Protein AF-A0A923XQB5-F1 (afdb_monomer_lite)

Foldseek 3Di:
DVLVCLLVVLVVVVLVVQCVVCPPPRDPVLLDDPVLCCLQVVVLLVVLVVVDPPVLSVCVVVLLVVLVDDDQDDLLVLLVLLLVLLVQCLVPNLCSLVVCLVVDSDPLLNVLSVCLSVVHDLVVSLVVLVVVLVVLLVVLVVSLVSLVSSLVVNLVSLQVQLVVLVVVLVVCVPDPVVNVVSNSSSVSSNVRSNSCSPSPSVSSSVSSNVVSVVVSLSSVLSSQSSSCSSVSHHSVVNSVVSLVSDDPVVSVVSVCVVPVPPDLACVLVVLLVVADPVLSVLSVVLVVVLVVCLVVLPDALVNNVVSLVVSLVPGPDNPSSVVSSVSNCVHPSSVSRHHDDPPPDPPPPPVVPPVPPPPDDDD

pLDDT: mean 79.48, std 16.11, range [28.61, 96.62]

Structure (mmCIF, N/CA/C/O backbone):
data_AF-A0A923XQB5-F1
#
_entry.id   AF-A0A923XQB5-F1
#
loop_
_atom_site.group_PDB
_atom_site.id
_atom_site.type_symbol
_atom_site.label_atom_id
_atom_site.label_alt_id
_atom_site.label_comp_id
_atom_site.label_asym_id
_atom_site.label_entity_id
_atom_site.label_seq_id
_atom_site.pdbx_PDB_ins_code
_atom_site.Cartn_x
_atom_site.Cartn_y
_atom_site.Cartn_z
_atom_site.occupancy
_atom_site.B_iso_or_equiv
_atom_site.auth_seq_id
_atom_site.auth_comp_id
_atom_site.auth_asym_id
_atom_site.auth_atom_id
_atom_site.pdbx_PDB_model_num
ATOM 1 N N . MET A 1 1 ? 2.074 -12.406 -0.908 1.00 72.94 1 MET A N 1
ATOM 2 C CA . MET A 1 1 ? 2.182 -13.399 -2.007 1.00 72.94 1 MET A CA 1
ATOM 3 C C . MET A 1 1 ? 1.627 -12.920 -3.343 1.00 72.94 1 MET A C 1
ATOM 5 O O . MET A 1 1 ? 2.357 -13.026 -4.313 1.00 72.94 1 MET A O 1
ATOM 9 N N . SER A 1 2 ? 0.405 -12.372 -3.431 1.00 82.94 2 SER A N 1
ATOM 10 C CA . SER A 1 2 ? -0.199 -12.011 -4.733 1.00 82.94 2 SER A CA 1
ATOM 11 C C . SER A 1 2 ? 0.657 -11.076 -5.603 1.00 82.94 2 SER A C 1
ATOM 13 O O . SER A 1 2 ? 0.674 -11.237 -6.813 1.00 82.94 2 SER A O 1
ATOM 15 N N . ILE A 1 3 ? 1.384 -10.128 -4.997 1.00 86.69 3 ILE A N 1
ATOM 16 C CA . ILE A 1 3 ? 2.269 -9.212 -5.732 1.00 86.69 3 ILE A CA 1
ATOM 17 C C . ILE A 1 3 ? 3.455 -9.940 -6.374 1.00 86.69 3 ILE A C 1
ATOM 19 O O . ILE A 1 3 ? 3.743 -9.702 -7.534 1.00 86.69 3 ILE A O 1
ATOM 23 N N . ILE A 1 4 ? 4.086 -10.878 -5.662 1.00 86.31 4 ILE A N 1
ATOM 24 C CA . ILE A 1 4 ? 5.228 -11.648 -6.178 1.00 86.31 4 ILE A CA 1
ATOM 25 C C . ILE A 1 4 ? 4.783 -12.483 -7.379 1.00 86.31 4 ILE A C 1
ATOM 27 O O . ILE A 1 4 ? 5.428 -12.460 -8.417 1.00 86.31 4 ILE A O 1
ATOM 31 N N . ILE A 1 5 ? 3.637 -13.159 -7.258 1.00 89.69 5 ILE A N 1
ATOM 32 C CA . ILE A 1 5 ? 3.056 -13.951 -8.349 1.00 89.69 5 ILE A CA 1
ATOM 33 C C . ILE A 1 5 ? 2.708 -13.052 -9.542 1.00 89.69 5 ILE A C 1
ATOM 35 O O . ILE A 1 5 ? 2.969 -13.431 -10.677 1.00 89.69 5 ILE A O 1
ATOM 39 N N . GLY A 1 6 ? 2.163 -11.856 -9.295 1.00 90.38 6 GLY A N 1
ATOM 40 C CA . GLY A 1 6 ? 1.845 -10.888 -10.346 1.00 90.38 6 GLY A CA 1
ATOM 41 C C . GLY A 1 6 ? 3.081 -10.368 -11.084 1.00 90.38 6 GLY A C 1
ATOM 42 O O . GLY A 1 6 ? 3.097 -10.385 -12.309 1.00 90.38 6 GLY A O 1
ATOM 43 N N . ILE A 1 7 ? 4.130 -9.968 -10.356 1.00 90.12 7 ILE A N 1
ATOM 44 C CA . ILE A 1 7 ? 5.390 -9.475 -10.940 1.00 90.12 7 ILE A CA 1
ATOM 45 C C . ILE A 1 7 ? 6.086 -10.592 -11.729 1.00 90.12 7 ILE A C 1
ATOM 47 O O . ILE A 1 7 ? 6.455 -10.390 -12.884 1.00 90.12 7 ILE A O 1
ATOM 51 N N . ILE A 1 8 ? 6.221 -11.786 -11.139 1.00 90.75 8 ILE A N 1
ATOM 52 C CA . ILE A 1 8 ? 6.847 -12.941 -11.800 1.00 90.75 8 ILE A CA 1
ATOM 53 C C . ILE A 1 8 ? 6.032 -13.370 -13.023 1.00 90.75 8 ILE A C 1
ATOM 55 O O . ILE A 1 8 ? 6.607 -13.618 -14.075 1.00 90.75 8 ILE A O 1
ATOM 59 N N . GLY A 1 9 ? 4.702 -13.427 -12.913 1.00 93.12 9 GLY A N 1
ATOM 60 C CA . GLY A 1 9 ? 3.817 -13.759 -14.030 1.00 93.12 9 GLY A CA 1
ATOM 61 C C . GLY A 1 9 ? 3.899 -12.738 -15.166 1.00 93.12 9 GLY A C 1
ATOM 62 O O . GLY A 1 9 ? 3.963 -13.126 -16.329 1.00 93.12 9 GLY A O 1
ATOM 63 N N . GLY A 1 10 ? 3.976 -11.446 -14.836 1.00 91.06 10 GLY A N 1
ATOM 64 C CA . GLY A 1 10 ? 4.203 -10.380 -15.810 1.00 91.06 10 GLY A CA 1
ATOM 65 C C . GLY A 1 10 ? 5.540 -10.538 -16.535 1.00 91.06 10 GLY A C 1
ATOM 66 O O . GLY A 1 10 ? 5.577 -10.527 -17.763 1.00 91.06 10 GLY A O 1
ATOM 67 N N . PHE A 1 11 ? 6.623 -10.790 -15.798 1.00 89.69 11 PHE A N 1
ATOM 68 C CA . PHE A 1 11 ? 7.942 -11.021 -16.391 1.00 89.69 11 PHE A CA 1
ATOM 69 C C . PHE A 1 11 ? 7.983 -12.290 -17.260 1.00 89.69 11 PHE A C 1
ATOM 71 O O . PHE A 1 11 ? 8.466 -12.255 -18.389 1.00 89.69 11 PHE A O 1
ATOM 78 N N . LEU A 1 12 ? 7.402 -13.396 -16.782 1.00 91.19 12 LEU A N 1
ATOM 79 C CA . LEU A 1 12 ? 7.270 -14.641 -17.545 1.00 91.19 12 LEU A CA 1
ATOM 80 C C . LEU A 1 12 ? 6.444 -14.456 -18.818 1.00 91.19 12 LEU A C 1
ATOM 82 O O . LEU A 1 12 ? 6.745 -15.097 -19.817 1.00 91.19 12 LEU A O 1
ATOM 86 N N . SER A 1 13 ? 5.430 -13.586 -18.812 1.00 91.06 13 SER A N 1
ATOM 87 C CA . SER A 1 13 ? 4.646 -13.300 -20.017 1.00 91.06 13 SER A CA 1
ATOM 88 C C . SER A 1 13 ? 5.469 -12.583 -21.092 1.00 91.06 13 SER A C 1
ATOM 90 O O . SER A 1 13 ? 5.348 -12.925 -22.265 1.00 91.06 13 SER A O 1
ATOM 92 N N . LEU A 1 14 ? 6.364 -11.665 -20.700 1.00 88.44 14 LEU A N 1
ATOM 93 C CA . LEU A 1 14 ? 7.295 -11.017 -21.630 1.00 88.44 14 LEU A CA 1
ATOM 94 C C . LEU A 1 14 ? 8.285 -12.030 -22.209 1.00 88.44 14 LEU A C 1
ATOM 96 O O . LEU A 1 14 ? 8.432 -12.124 -23.424 1.00 88.44 14 LEU A O 1
ATOM 100 N N . VAL A 1 15 ? 8.918 -12.829 -21.344 1.00 87.56 15 VAL A N 1
ATOM 101 C CA . VAL A 1 15 ? 9.871 -13.867 -21.767 1.00 87.56 15 VAL A CA 1
ATOM 102 C C . VAL A 1 15 ? 9.191 -14.921 -22.647 1.00 87.56 15 VAL A C 1
ATOM 104 O O . VAL A 1 15 ? 9.747 -15.332 -23.661 1.00 87.56 15 VAL A O 1
ATOM 107 N N . GLY A 1 16 ? 7.970 -15.328 -22.298 1.00 87.88 16 GLY A N 1
ATOM 108 C CA . GLY A 1 16 ? 7.159 -16.247 -23.092 1.00 87.88 16 GLY A CA 1
ATOM 109 C C . GLY A 1 16 ? 6.787 -15.670 -24.457 1.00 87.88 16 GLY A C 1
ATOM 110 O O . GLY A 1 16 ? 6.841 -16.389 -25.449 1.00 87.88 16 GLY A O 1
ATOM 111 N N . GLY A 1 17 ? 6.477 -14.372 -24.536 1.00 87.38 17 GLY A N 1
ATOM 112 C CA . GLY A 1 17 ? 6.233 -13.683 -25.805 1.00 87.38 17 GLY A CA 1
ATOM 113 C C . GLY A 1 17 ? 7.458 -13.684 -26.723 1.00 87.38 17 GLY A C 1
ATOM 114 O O . GLY A 1 17 ? 7.334 -13.971 -27.915 1.00 87.38 17 GLY A O 1
ATOM 115 N N . ILE A 1 18 ? 8.646 -13.446 -26.158 1.00 86.44 18 ILE A N 1
ATOM 116 C CA . ILE A 1 18 ? 9.921 -13.548 -26.887 1.00 86.44 18 ILE A CA 1
ATOM 117 C C . ILE A 1 18 ? 10.140 -14.985 -27.371 1.00 86.44 18 ILE A C 1
ATOM 119 O O . ILE A 1 18 ? 10.395 -15.203 -28.552 1.00 86.44 18 ILE A O 1
ATOM 123 N N . TYR A 1 19 ? 9.953 -15.974 -26.491 1.00 86.00 19 TYR A N 1
ATOM 124 C CA . TYR A 1 19 ? 10.104 -17.391 -26.829 1.00 86.00 19 TYR A CA 1
ATOM 125 C C . TYR A 1 19 ? 9.185 -17.834 -27.977 1.00 86.00 19 TYR A C 1
ATOM 127 O O . TYR A 1 19 ? 9.621 -18.541 -28.881 1.00 86.00 19 TYR A O 1
ATOM 135 N N . ILE A 1 20 ? 7.926 -17.386 -27.979 1.00 87.25 20 ILE A N 1
ATOM 136 C CA . ILE A 1 20 ? 6.971 -17.699 -29.053 1.00 87.25 20 ILE A CA 1
ATOM 137 C C . ILE A 1 20 ? 7.395 -17.053 -30.380 1.00 87.25 20 ILE A C 1
ATOM 139 O O . ILE A 1 20 ? 7.190 -17.649 -31.435 1.00 87.25 20 ILE A O 1
ATOM 143 N N . THR A 1 21 ? 7.983 -15.856 -30.338 1.00 82.12 21 THR A N 1
ATOM 144 C CA . THR A 1 21 ? 8.368 -15.107 -31.543 1.00 82.12 21 THR A CA 1
ATOM 145 C C . THR A 1 21 ? 9.661 -15.639 -32.168 1.00 82.12 21 THR A C 1
ATOM 147 O O . THR A 1 21 ? 9.739 -15.760 -33.387 1.00 82.12 21 THR A O 1
ATOM 150 N N . GLU A 1 22 ? 10.666 -15.982 -31.356 1.00 78.38 22 GLU A N 1
ATOM 151 C CA . GLU A 1 22 ? 11.972 -16.467 -31.836 1.00 78.38 22 GLU A CA 1
ATOM 152 C C . GLU A 1 22 ? 12.024 -17.988 -32.085 1.00 78.38 22 GLU A C 1
ATOM 154 O O . GLU A 1 22 ? 12.921 -18.479 -32.777 1.00 78.38 22 GLU A O 1
ATOM 159 N N . GLY A 1 23 ? 11.075 -18.760 -31.545 1.00 77.00 23 GLY A N 1
ATOM 160 C CA . GLY A 1 23 ? 10.989 -20.204 -31.766 1.00 77.00 23 GLY A CA 1
ATOM 161 C C . GLY A 1 23 ? 12.239 -20.965 -31.299 1.00 77.00 23 GLY A C 1
ATOM 162 O O . GLY A 1 23 ? 12.591 -20.947 -30.121 1.00 77.00 23 GLY A O 1
ATOM 163 N N . SER A 1 24 ? 12.909 -21.683 -32.210 1.00 63.09 24 SER A N 1
ATOM 164 C CA . SER A 1 24 ? 14.062 -22.553 -31.908 1.00 63.09 24 SER A CA 1
ATOM 165 C C . SER A 1 24 ? 15.391 -21.822 -31.668 1.00 63.09 24 SER A C 1
ATOM 167 O O . SER A 1 24 ? 16.356 -22.464 -31.255 1.00 63.09 24 SER A O 1
ATOM 169 N N . HIS A 1 25 ? 15.463 -20.508 -31.902 1.00 66.12 25 HIS A N 1
ATOM 170 C CA . HIS A 1 25 ? 16.664 -19.688 -31.695 1.00 66.12 25 HIS A CA 1
ATOM 171 C C . HIS A 1 25 ? 16.492 -18.721 -30.520 1.00 66.12 25 HIS A C 1
ATOM 173 O O . HIS A 1 25 ? 16.717 -17.526 -30.660 1.00 66.12 25 HIS A O 1
ATOM 179 N N . PHE A 1 26 ? 16.086 -19.241 -29.360 1.00 68.06 26 PHE A N 1
ATOM 180 C CA . PHE A 1 26 ? 15.879 -18.439 -28.157 1.00 68.06 26 PHE A CA 1
ATOM 181 C C . PHE A 1 26 ? 17.197 -17.850 -27.639 1.00 68.06 26 PHE A C 1
ATOM 183 O O . PHE A 1 26 ? 17.946 -18.512 -26.915 1.00 68.06 26 PHE A O 1
ATOM 190 N N . ASN A 1 27 ? 17.470 -16.594 -27.987 1.00 76.44 27 ASN A N 1
ATOM 191 C CA . ASN A 1 27 ? 18.656 -15.873 -27.541 1.00 76.44 27 ASN A CA 1
ATOM 192 C C . ASN A 1 27 ? 18.242 -14.740 -26.604 1.00 76.44 27 ASN A C 1
ATOM 194 O O . ASN A 1 27 ? 18.268 -13.566 -26.958 1.00 76.44 27 ASN A O 1
ATOM 198 N N . ILE A 1 28 ? 17.939 -15.083 -25.348 1.00 75.88 28 ILE A N 1
ATOM 199 C CA . ILE A 1 28 ? 17.573 -14.093 -24.319 1.00 75.88 28 ILE A CA 1
ATOM 200 C C . ILE A 1 28 ? 18.640 -13.001 -24.141 1.00 75.88 28 ILE A C 1
ATOM 202 O O . ILE A 1 28 ? 18.320 -11.860 -23.811 1.00 75.88 28 ILE A O 1
ATOM 206 N N . PHE A 1 29 ? 19.905 -13.344 -24.397 1.00 79.19 29 PHE A N 1
ATOM 207 C CA . PHE A 1 29 ? 21.032 -12.421 -24.323 1.00 79.19 29 PHE A CA 1
ATOM 208 C C . PHE A 1 29 ? 20.958 -11.290 -25.358 1.00 79.19 29 PHE A C 1
ATOM 210 O O . PHE A 1 29 ? 21.552 -10.246 -25.123 1.00 79.19 29 PHE A O 1
ATOM 217 N N . ALA A 1 30 ? 20.204 -11.446 -26.453 1.00 79.75 30 ALA A N 1
ATOM 218 C CA . ALA A 1 30 ? 20.019 -10.392 -27.453 1.00 79.75 30 ALA A CA 1
ATOM 219 C C . ALA A 1 30 ? 19.200 -9.203 -26.922 1.00 79.75 30 ALA A C 1
ATOM 221 O O . ALA A 1 30 ? 19.377 -8.075 -27.371 1.00 79.75 30 ALA A O 1
ATOM 222 N N . TYR A 1 31 ? 18.330 -9.444 -25.938 1.00 83.00 31 TYR A N 1
ATOM 223 C CA . TYR A 1 31 ? 17.523 -8.407 -25.292 1.00 83.00 31 TYR A CA 1
ATOM 224 C C . TYR A 1 31 ? 18.226 -7.778 -24.089 1.00 83.00 31 TYR A C 1
ATOM 226 O O . TYR A 1 31 ? 17.717 -6.811 -23.524 1.00 83.00 31 TYR A O 1
ATOM 234 N N . TRP A 1 32 ? 19.380 -8.320 -23.687 1.00 86.06 32 TRP A N 1
ATOM 235 C CA . TRP A 1 32 ? 20.158 -7.810 -22.572 1.00 86.06 32 TRP A CA 1
ATOM 236 C C . TRP A 1 32 ? 21.226 -6.833 -23.057 1.00 86.06 32 TRP A C 1
ATOM 238 O O . TRP A 1 32 ? 22.319 -7.236 -23.448 1.00 86.06 32 TRP A O 1
ATOM 248 N N . ASP A 1 33 ? 20.932 -5.538 -22.962 1.00 89.12 33 ASP A N 1
ATOM 249 C CA . ASP A 1 33 ? 21.927 -4.489 -23.180 1.00 89.12 33 ASP A CA 1
ATOM 250 C C . ASP A 1 33 ? 22.257 -3.738 -21.880 1.00 89.12 33 ASP A C 1
ATOM 252 O O . ASP A 1 33 ? 21.374 -3.215 -21.188 1.00 89.12 33 ASP A O 1
ATOM 256 N N . LEU A 1 34 ? 23.551 -3.684 -21.545 1.00 89.62 34 LEU A N 1
ATOM 257 C CA . LEU A 1 34 ? 24.036 -3.026 -20.330 1.00 89.62 34 LEU A CA 1
ATOM 258 C C . LEU A 1 34 ? 23.872 -1.501 -20.400 1.00 89.62 34 LEU A C 1
ATOM 260 O O . LEU A 1 34 ? 23.552 -0.879 -19.389 1.00 89.62 34 LEU A O 1
ATOM 264 N N . SER A 1 35 ? 24.056 -0.898 -21.576 1.00 88.81 35 SER A N 1
ATOM 265 C CA . SER A 1 35 ? 23.955 0.555 -21.755 1.00 88.81 35 SER A CA 1
ATOM 266 C C . SER A 1 35 ? 22.519 1.024 -21.537 1.00 88.81 35 SER A C 1
ATOM 268 O O . SER A 1 35 ? 22.278 1.942 -20.753 1.00 88.81 35 SER A O 1
ATOM 270 N N . ALA A 1 36 ? 21.552 0.341 -22.154 1.00 89.94 36 ALA A N 1
ATOM 271 C CA . ALA A 1 36 ? 20.126 0.583 -21.962 1.00 89.94 36 ALA A CA 1
ATOM 272 C C . ALA A 1 36 ? 19.708 0.414 -20.492 1.00 89.94 36 ALA A C 1
ATOM 274 O O . ALA A 1 36 ? 18.973 1.247 -19.957 1.00 89.94 36 ALA A O 1
ATOM 275 N N . PHE A 1 37 ? 20.201 -0.630 -19.814 1.00 92.06 37 PHE A N 1
ATOM 276 C CA . PHE A 1 37 ? 19.921 -0.855 -18.394 1.00 92.06 37 PHE A CA 1
ATOM 277 C C . PHE A 1 37 ? 20.427 0.296 -17.519 1.00 92.06 37 PHE A C 1
ATOM 279 O O . PHE A 1 37 ? 19.692 0.783 -16.660 1.00 92.06 37 PHE A O 1
ATOM 286 N N . VAL A 1 38 ? 21.661 0.756 -17.747 1.00 93.25 38 VAL A N 1
ATOM 287 C CA . VAL A 1 38 ? 22.245 1.874 -16.996 1.00 93.25 38 VAL A CA 1
ATOM 288 C C . VAL A 1 38 ? 21.442 3.152 -17.230 1.00 93.25 38 VAL A C 1
ATOM 290 O O . VAL A 1 38 ? 21.036 3.790 -16.262 1.00 93.25 38 VAL A O 1
ATOM 293 N N . ILE A 1 39 ? 21.134 3.499 -18.483 1.00 92.31 39 ILE A N 1
ATOM 294 C CA . ILE A 1 39 ? 20.361 4.710 -18.802 1.00 92.31 39 ILE A CA 1
ATOM 295 C C . ILE A 1 39 ? 19.017 4.707 -18.067 1.00 92.31 39 ILE A C 1
ATOM 297 O O . ILE A 1 39 ? 18.658 5.691 -17.424 1.00 92.31 39 ILE A O 1
ATOM 301 N N . VAL A 1 40 ? 18.288 3.591 -18.119 1.00 94.69 40 VAL A N 1
ATOM 302 C CA . VAL A 1 40 ? 16.947 3.517 -17.538 1.00 94.69 40 VAL A CA 1
ATOM 303 C C . VAL A 1 40 ? 17.000 3.390 -16.022 1.00 94.69 40 VAL A C 1
ATOM 305 O O . VAL A 1 40 ? 16.418 4.214 -15.324 1.00 94.69 40 VAL A O 1
ATOM 308 N N . VAL A 1 41 ? 17.667 2.372 -15.479 1.00 92.88 41 VAL A N 1
ATOM 309 C CA . VAL A 1 41 ? 17.583 2.048 -14.047 1.00 92.88 41 VAL A CA 1
ATOM 310 C C . VAL A 1 41 ? 18.387 3.036 -13.214 1.00 92.88 41 VAL A C 1
ATOM 312 O O . VAL A 1 41 ? 17.864 3.585 -12.244 1.00 92.88 41 VAL A O 1
ATOM 315 N N . VAL A 1 42 ? 19.634 3.303 -13.607 1.00 93.38 42 VAL A N 1
ATOM 316 C CA . VAL A 1 42 ? 20.493 4.249 -12.886 1.00 93.38 42 VAL A CA 1
ATOM 317 C C . VAL A 1 42 ? 19.984 5.675 -13.101 1.00 93.38 42 VAL A C 1
ATOM 319 O O . VAL A 1 42 ? 19.862 6.421 -12.131 1.00 93.38 42 VAL A O 1
ATOM 322 N N . GLY A 1 43 ? 19.574 6.030 -14.324 1.00 93.25 43 GLY A N 1
ATOM 323 C CA . GLY A 1 43 ? 18.955 7.330 -14.608 1.00 93.25 43 GLY A CA 1
ATOM 324 C C . GLY A 1 43 ? 17.675 7.576 -13.806 1.00 93.25 43 GLY A C 1
ATOM 325 O O . GLY A 1 43 ? 17.529 8.639 -13.205 1.00 93.25 43 GLY A O 1
ATOM 326 N N . THR A 1 44 ? 16.785 6.581 -13.699 1.00 94.56 44 THR A N 1
ATOM 327 C CA . THR A 1 44 ? 15.566 6.692 -12.874 1.00 94.56 44 THR A CA 1
ATOM 328 C C . THR A 1 44 ? 15.907 6.848 -11.395 1.00 94.56 44 THR A C 1
ATOM 330 O O . THR A 1 44 ? 15.292 7.667 -10.712 1.00 94.56 44 THR A O 1
ATOM 333 N N . LEU A 1 45 ? 16.894 6.101 -10.888 1.00 92.50 45 LEU A N 1
ATOM 334 C CA . LEU A 1 45 ? 17.319 6.192 -9.492 1.00 92.50 45 LEU A CA 1
ATOM 335 C C . LEU A 1 45 ? 17.844 7.597 -9.160 1.00 92.50 45 LEU A C 1
ATOM 337 O O . LEU A 1 45 ? 17.363 8.213 -8.212 1.00 92.50 45 LEU A O 1
ATOM 341 N N . PHE A 1 46 ? 18.761 8.136 -9.970 1.00 92.62 46 PHE A N 1
ATOM 342 C CA . PHE A 1 46 ? 19.320 9.475 -9.749 1.00 92.62 46 PHE A CA 1
ATOM 343 C C . PHE A 1 46 ? 18.305 10.596 -9.973 1.00 92.62 46 PHE A C 1
ATOM 345 O O . PHE A 1 46 ? 18.284 11.557 -9.207 1.00 92.62 46 PHE A O 1
ATOM 352 N N . ALA A 1 47 ? 17.417 10.471 -10.960 1.00 92.44 47 ALA A N 1
ATOM 353 C CA . ALA A 1 47 ? 16.320 11.421 -11.128 1.00 92.44 47 ALA A CA 1
ATOM 354 C C . ALA A 1 47 ? 15.381 11.423 -9.911 1.00 92.44 47 ALA A C 1
ATOM 356 O O . ALA A 1 47 ? 14.951 12.481 -9.461 1.00 92.44 47 ALA A O 1
ATOM 357 N N . SER A 1 48 ? 15.140 10.256 -9.312 1.00 90.62 48 SER A N 1
ATOM 358 C CA . SER A 1 48 ? 14.346 10.148 -8.083 1.00 90.62 48 SER A CA 1
ATOM 359 C C . SER A 1 48 ? 15.070 10.736 -6.869 1.00 90.62 48 SER A C 1
ATOM 361 O O . SER A 1 48 ? 14.431 11.347 -6.018 1.00 90.62 48 SER A O 1
ATOM 363 N N . MET A 1 49 ? 16.401 10.624 -6.804 1.00 90.12 49 MET A N 1
ATOM 364 C CA . MET A 1 49 ? 17.232 11.277 -5.777 1.00 90.12 49 MET A CA 1
ATOM 365 C C . MET A 1 49 ? 17.234 12.807 -5.898 1.00 90.12 49 MET A C 1
ATOM 367 O O . MET A 1 49 ? 17.477 13.492 -4.911 1.00 90.12 49 MET A O 1
ATOM 371 N N . ALA A 1 50 ? 16.958 13.357 -7.084 1.00 91.25 50 ALA A N 1
ATOM 372 C CA . ALA A 1 50 ? 16.771 14.797 -7.253 1.00 91.25 50 ALA A CA 1
ATOM 373 C C . ALA A 1 50 ? 15.406 15.280 -6.722 1.00 91.25 50 ALA A C 1
ATOM 375 O O . ALA A 1 50 ? 15.267 16.445 -6.360 1.00 91.25 50 ALA A O 1
ATOM 376 N N . MET A 1 51 ? 14.405 14.393 -6.668 1.00 89.94 51 MET A N 1
ATOM 377 C CA . MET A 1 51 ? 13.047 14.699 -6.198 1.00 89.94 51 MET A CA 1
ATOM 378 C C . MET A 1 51 ? 12.849 14.412 -4.702 1.00 89.94 51 MET A C 1
ATOM 380 O O . MET A 1 51 ? 12.078 15.104 -4.037 1.00 89.94 51 MET A O 1
ATOM 384 N N . TYR A 1 52 ? 13.531 13.397 -4.166 1.00 89.56 52 TYR A N 1
ATOM 385 C CA . TYR A 1 52 ? 13.358 12.902 -2.798 1.00 89.56 52 TYR A CA 1
ATOM 386 C C . TYR A 1 52 ? 14.673 12.837 -2.026 1.00 89.56 52 TYR A C 1
ATOM 388 O O . TYR A 1 52 ? 15.759 12.802 -2.595 1.00 89.56 52 TYR A O 1
ATOM 396 N N . SER A 1 53 ? 14.574 12.767 -0.696 1.00 88.88 53 SER A N 1
ATOM 397 C CA . SER A 1 53 ? 15.745 12.603 0.163 1.00 88.88 53 SER A CA 1
ATOM 398 C C . SER A 1 53 ? 16.481 11.292 -0.134 1.00 88.88 53 SER A C 1
ATOM 400 O O . SER A 1 53 ? 15.869 10.235 -0.294 1.00 88.88 53 SER A O 1
ATOM 402 N N . MET A 1 54 ? 17.816 11.342 -0.110 1.00 86.38 54 MET A N 1
ATOM 403 C CA . MET A 1 54 ? 18.705 10.186 -0.299 1.00 86.38 54 MET A CA 1
ATOM 404 C C . MET A 1 54 ? 18.354 9.013 0.624 1.00 86.38 54 MET A C 1
ATOM 406 O O . MET A 1 54 ? 18.420 7.853 0.224 1.00 86.38 54 MET A O 1
ATOM 410 N N . ILE A 1 55 ? 17.955 9.320 1.861 1.00 88.56 55 ILE A N 1
ATOM 411 C CA . ILE A 1 55 ? 17.592 8.320 2.871 1.00 88.56 55 ILE A CA 1
ATOM 412 C C . ILE A 1 55 ? 16.372 7.519 2.401 1.00 88.56 55 ILE A C 1
ATOM 414 O O . ILE A 1 55 ? 16.364 6.293 2.503 1.00 88.56 55 ILE A O 1
ATOM 418 N N . ASP A 1 56 ? 15.368 8.190 1.835 1.00 86.50 56 ASP A N 1
ATOM 419 C CA . ASP A 1 56 ? 14.143 7.531 1.391 1.00 86.50 56 ASP A CA 1
ATOM 420 C C . ASP A 1 56 ? 14.395 6.615 0.186 1.00 86.50 56 ASP A C 1
ATOM 422 O O . ASP A 1 56 ? 13.837 5.518 0.119 1.00 86.50 56 ASP A O 1
ATOM 426 N N . ILE A 1 57 ? 15.294 7.019 -0.720 1.00 87.31 57 ILE A N 1
ATOM 427 C CA . ILE A 1 57 ? 15.708 6.208 -1.873 1.00 87.31 57 ILE A CA 1
ATOM 428 C C . ILE A 1 57 ? 16.464 4.950 -1.426 1.00 87.31 57 ILE A C 1
ATOM 430 O O . ILE A 1 57 ? 16.166 3.847 -1.886 1.00 87.31 57 ILE A O 1
ATOM 434 N N . ILE A 1 58 ? 17.397 5.073 -0.477 1.00 88.25 58 ILE A N 1
ATOM 435 C CA . ILE A 1 58 ? 18.130 3.918 0.072 1.00 88.25 58 ILE A CA 1
ATOM 436 C C . ILE A 1 58 ? 17.177 2.948 0.795 1.00 88.25 58 ILE A C 1
ATOM 438 O O . ILE A 1 58 ? 17.423 1.742 0.829 1.00 88.25 58 ILE A O 1
ATOM 442 N N . MET A 1 59 ? 16.057 3.441 1.335 1.00 87.19 59 MET A N 1
ATOM 443 C CA . MET A 1 59 ? 15.047 2.621 2.010 1.00 87.19 59 MET A CA 1
ATOM 444 C C . MET A 1 59 ? 14.034 1.931 1.080 1.00 87.19 59 MET A C 1
ATOM 446 O O . MET A 1 59 ? 13.235 1.124 1.566 1.00 87.19 59 MET A O 1
ATOM 450 N N . ILE A 1 60 ? 14.079 2.152 -0.239 1.00 87.25 60 ILE A N 1
ATOM 451 C CA . ILE A 1 60 ? 13.180 1.501 -1.213 1.00 87.25 60 ILE A CA 1
ATOM 452 C C . ILE A 1 60 ? 13.096 -0.029 -1.034 1.00 87.25 60 ILE A C 1
ATOM 454 O O . ILE A 1 60 ? 11.974 -0.548 -0.999 1.00 87.25 60 ILE A O 1
ATOM 458 N N . PRO A 1 61 ? 14.205 -0.783 -0.854 1.00 85.19 61 PRO A N 1
ATOM 459 C CA . PRO A 1 61 ? 14.136 -2.234 -0.658 1.00 85.19 61 PRO A CA 1
ATOM 460 C C . PRO A 1 61 ? 13.354 -2.632 0.601 1.00 85.19 61 PRO A C 1
ATOM 462 O O . PRO A 1 61 ? 12.620 -3.621 0.604 1.00 85.19 61 PRO A O 1
ATOM 465 N N . ILE A 1 62 ? 13.462 -1.834 1.667 1.00 86.81 62 ILE A N 1
ATOM 466 C CA . ILE A 1 62 ? 12.741 -2.056 2.924 1.00 86.81 62 ILE A CA 1
ATOM 467 C C . ILE A 1 62 ? 11.244 -1.797 2.717 1.00 86.81 62 ILE A C 1
ATOM 469 O O . ILE A 1 62 ? 10.414 -2.588 3.168 1.00 86.81 62 ILE A O 1
ATOM 473 N N . PHE A 1 63 ? 10.880 -0.733 1.996 1.00 84.31 63 PHE A N 1
ATOM 474 C CA . PHE A 1 63 ? 9.480 -0.436 1.668 1.00 84.31 63 PHE A CA 1
ATOM 475 C C . PHE A 1 63 ? 8.866 -1.509 0.760 1.00 84.31 63 PHE A C 1
ATOM 477 O O . PHE A 1 63 ? 7.718 -1.916 0.959 1.00 84.31 63 PHE A O 1
ATOM 484 N N . PHE A 1 64 ? 9.646 -2.049 -0.178 1.00 83.50 64 PHE A N 1
ATOM 485 C CA . PHE A 1 64 ? 9.229 -3.192 -0.983 1.00 83.50 64 PHE A CA 1
ATOM 486 C C . PHE A 1 64 ? 8.985 -4.441 -0.121 1.00 83.50 64 PHE A C 1
ATOM 488 O O . PHE A 1 64 ? 7.965 -5.114 -0.279 1.00 83.50 64 PHE A O 1
ATOM 495 N N . LEU A 1 65 ? 9.846 -4.725 0.860 1.00 83.44 65 LEU A N 1
ATOM 496 C CA . LEU A 1 65 ? 9.622 -5.837 1.788 1.00 83.44 65 LEU A CA 1
ATOM 497 C C . LEU A 1 65 ? 8.350 -5.632 2.630 1.00 83.44 65 LEU A C 1
ATOM 499 O O . LEU A 1 65 ? 7.555 -6.560 2.805 1.00 83.44 65 LEU A O 1
ATOM 503 N N . GLN A 1 66 ? 8.093 -4.401 3.081 1.00 79.88 66 GLN A N 1
ATOM 504 C CA . GLN A 1 66 ? 6.853 -4.041 3.779 1.00 79.88 66 GLN A CA 1
ATOM 505 C C . GLN A 1 66 ? 5.602 -4.245 2.916 1.00 79.88 66 GLN A C 1
ATOM 507 O O . GLN A 1 66 ? 4.538 -4.541 3.460 1.00 79.88 66 GLN A O 1
ATOM 512 N N . CYS A 1 67 ? 5.708 -4.148 1.591 1.00 80.38 67 CYS A N 1
ATOM 513 C CA . CYS A 1 67 ? 4.614 -4.443 0.664 1.00 80.38 67 CYS A CA 1
ATOM 514 C C . CYS A 1 67 ? 4.212 -5.933 0.678 1.00 80.38 67 CYS A C 1
ATOM 516 O O . CYS A 1 67 ? 3.037 -6.284 0.526 1.00 80.38 67 CYS A O 1
ATOM 518 N N . ILE A 1 68 ? 5.183 -6.825 0.893 1.00 77.81 68 ILE A N 1
ATOM 519 C CA . ILE A 1 68 ? 4.976 -8.280 0.897 1.00 77.81 68 ILE A CA 1
ATOM 520 C C . ILE A 1 68 ? 4.448 -8.765 2.250 1.00 77.81 68 ILE A C 1
ATOM 522 O O . ILE A 1 68 ? 3.635 -9.697 2.289 1.00 77.81 68 ILE A O 1
ATOM 526 N N . LEU A 1 69 ? 4.897 -8.140 3.340 1.00 79.81 69 LEU A N 1
ATOM 527 C CA . LEU A 1 69 ? 4.530 -8.526 4.697 1.00 79.81 69 LEU A CA 1
ATOM 528 C C . LEU A 1 69 ? 3.031 -8.296 4.966 1.00 79.81 69 LEU A C 1
ATOM 530 O O . LEU A 1 69 ? 2.492 -7.245 4.598 1.00 79.81 69 LEU A O 1
ATOM 534 N N . PRO A 1 70 ? 2.334 -9.247 5.612 1.00 75.44 70 PRO A N 1
ATOM 535 C CA . PRO A 1 70 ? 0.944 -9.054 6.012 1.00 75.44 70 PRO A CA 1
ATOM 536 C C . PRO A 1 70 ? 0.820 -7.972 7.096 1.00 75.44 70 PRO A C 1
ATOM 538 O O . PRO A 1 70 ? 1.798 -7.608 7.748 1.00 75.44 70 PRO A O 1
ATOM 541 N N . LEU A 1 71 ? -0.393 -7.441 7.274 1.00 75.25 71 LEU A N 1
ATOM 542 C CA . LEU A 1 71 ? -0.712 -6.631 8.451 1.00 75.25 71 LEU A CA 1
ATOM 543 C C . LEU A 1 71 ? -0.740 -7.534 9.703 1.00 75.25 71 LEU A C 1
ATOM 545 O O . LEU A 1 71 ? -1.084 -8.713 9.576 1.00 75.25 71 LEU A O 1
ATOM 549 N N . PRO A 1 72 ? -0.363 -7.011 10.882 1.00 70.38 72 PRO A N 1
ATOM 550 C CA . PRO A 1 72 ? -0.143 -7.821 12.083 1.00 70.38 72 PRO A CA 1
ATOM 551 C C . PRO A 1 72 ? -1.418 -8.436 12.678 1.00 70.38 72 PRO A C 1
ATOM 553 O O . PRO A 1 72 ? -1.337 -9.466 13.340 1.00 70.38 72 PRO A O 1
ATOM 556 N N . TYR A 1 73 ? -2.589 -7.848 12.433 1.00 76.69 73 TYR A N 1
ATOM 557 C CA . TYR A 1 73 ? -3.867 -8.303 12.984 1.00 76.69 73 TYR A CA 1
ATOM 558 C C . TYR A 1 73 ? -4.998 -8.151 11.961 1.00 76.69 73 TYR A C 1
ATOM 560 O O . TYR A 1 73 ? -4.854 -7.454 10.953 1.00 76.69 73 TYR A O 1
ATOM 568 N N . LYS A 1 74 ? -6.115 -8.851 12.193 1.00 82.12 74 LYS A N 1
ATOM 569 C CA . LYS A 1 74 ? -7.308 -8.797 11.336 1.00 82.12 74 LYS A CA 1
ATOM 570 C C . LYS A 1 74 ? -8.397 -7.942 11.970 1.00 82.12 74 LYS A C 1
ATOM 572 O O . LYS A 1 74 ? -8.463 -7.774 13.182 1.00 82.12 74 LYS A O 1
ATOM 577 N N . GLU A 1 75 ? -9.321 -7.477 11.140 1.00 83.62 75 GLU A N 1
ATOM 578 C CA . GLU A 1 75 ? -10.451 -6.635 11.543 1.00 83.62 75 GLU A CA 1
ATOM 579 C C . GLU A 1 75 ? -11.369 -7.348 12.553 1.00 83.62 75 GLU A C 1
ATOM 581 O O . GLU A 1 75 ? -11.888 -6.726 13.475 1.00 83.62 75 GLU A O 1
ATOM 586 N N . GLY A 1 76 ? -11.528 -8.671 12.426 1.00 83.44 76 GLY A N 1
ATOM 587 C CA . GLY A 1 76 ? -12.301 -9.478 13.379 1.00 83.44 76 GLY A CA 1
ATOM 588 C C . GLY A 1 76 ? -11.677 -9.543 14.776 1.00 83.44 76 GLY A C 1
ATOM 589 O O . GLY A 1 76 ? -12.407 -9.539 15.766 1.00 83.44 76 GLY A O 1
ATOM 590 N N . ASP A 1 77 ? -10.345 -9.533 14.865 1.00 86.31 77 ASP A N 1
ATOM 591 C CA . ASP A 1 77 ? -9.635 -9.580 16.147 1.00 86.31 77 ASP A CA 1
ATOM 592 C C . ASP A 1 77 ? -9.843 -8.270 16.927 1.00 86.31 77 ASP A C 1
ATOM 594 O O . ASP A 1 77 ? -9.992 -8.287 18.150 1.00 86.31 77 ASP A O 1
ATOM 598 N N . ILE A 1 78 ? -9.936 -7.140 16.212 1.00 88.25 78 ILE A N 1
ATOM 599 C CA . ILE A 1 78 ? -10.263 -5.821 16.775 1.00 88.25 78 ILE A CA 1
ATOM 600 C C . ILE A 1 78 ? -11.658 -5.851 17.404 1.00 88.25 78 ILE A C 1
ATOM 602 O O . ILE A 1 78 ? -11.807 -5.495 18.572 1.00 88.25 78 ILE A O 1
ATOM 606 N N . VAL A 1 79 ? -12.667 -6.324 16.662 1.00 89.00 79 VAL A N 1
ATOM 607 C CA . VAL A 1 79 ? -14.051 -6.422 17.159 1.00 89.00 79 VAL A CA 1
ATOM 608 C C . VAL A 1 79 ? -14.103 -7.254 18.436 1.00 89.00 79 VAL A C 1
ATOM 610 O O . VAL A 1 79 ? -14.628 -6.795 19.447 1.00 89.00 79 VAL A O 1
ATOM 613 N N . ASP A 1 80 ? -13.503 -8.442 18.416 1.00 87.94 80 ASP A N 1
ATOM 614 C CA . ASP A 1 80 ? -13.487 -9.344 19.564 1.00 87.94 80 ASP A CA 1
ATOM 615 C C . ASP A 1 80 ? -12.802 -8.726 20.792 1.00 87.94 80 ASP A C 1
ATOM 617 O O . ASP A 1 80 ? -13.276 -8.894 21.918 1.00 87.94 80 ASP A O 1
ATOM 621 N N . SER A 1 81 ? -11.700 -7.998 20.596 1.00 89.06 81 SER A N 1
ATOM 622 C CA . SER A 1 81 ? -11.011 -7.295 21.680 1.00 89.06 81 SER A CA 1
ATOM 623 C C . SER A 1 81 ? -11.861 -6.177 22.281 1.00 89.06 81 SER A C 1
ATOM 625 O O . SER A 1 81 ? -11.961 -6.091 23.504 1.00 89.06 81 SER A O 1
ATOM 627 N N . PHE A 1 82 ? -12.520 -5.354 21.461 1.00 90.56 82 PHE A N 1
ATOM 628 C CA . PHE A 1 82 ? -13.390 -4.273 21.948 1.00 90.56 82 PHE A CA 1
ATOM 629 C C . PHE A 1 82 ? -14.669 -4.771 22.612 1.00 90.56 82 PHE A C 1
ATOM 631 O O . PHE A 1 82 ? -15.106 -4.179 23.595 1.00 90.56 82 PHE A O 1
ATOM 638 N N . GLN A 1 83 ? -15.214 -5.901 22.166 1.00 90.75 83 GLN A N 1
ATOM 639 C CA . GLN A 1 83 ? -16.307 -6.576 22.865 1.00 90.75 83 GLN A CA 1
ATOM 640 C C . GLN A 1 83 ? -15.890 -7.031 24.269 1.00 90.75 83 GLN A C 1
ATOM 642 O O . GLN A 1 83 ? -16.561 -6.701 25.246 1.00 90.75 83 GLN A O 1
ATOM 647 N N . ARG A 1 84 ? -14.729 -7.694 24.396 1.00 89.69 84 ARG A N 1
ATOM 648 C CA . ARG A 1 84 ? -14.180 -8.093 25.706 1.00 89.69 84 ARG A CA 1
ATOM 649 C C . ARG A 1 84 ? -13.920 -6.896 26.622 1.00 89.69 84 ARG A C 1
ATOM 651 O O . ARG A 1 84 ? -14.237 -6.955 27.808 1.00 89.69 84 ARG A O 1
ATOM 658 N N . MET A 1 85 ? -13.361 -5.813 26.080 1.00 89.50 85 MET A N 1
ATOM 659 C CA . MET A 1 85 ? -13.133 -4.577 26.832 1.00 89.50 85 MET A CA 1
ATOM 660 C C . MET A 1 85 ? -14.447 -3.953 27.316 1.00 89.50 85 MET A C 1
ATOM 662 O O . MET A 1 85 ? -14.535 -3.572 28.480 1.00 89.50 85 MET A O 1
ATOM 666 N N . ALA A 1 86 ? -15.483 -3.905 26.474 1.00 90.56 86 ALA A N 1
ATOM 667 C CA . ALA A 1 86 ? -16.797 -3.388 26.854 1.00 90.56 86 ALA A CA 1
ATOM 668 C C . ALA A 1 86 ? -17.442 -4.201 27.992 1.00 90.56 86 ALA A C 1
ATOM 670 O O . ALA A 1 86 ? -17.970 -3.622 28.942 1.00 90.56 86 ALA A O 1
ATOM 671 N N . ASP A 1 87 ? -17.357 -5.535 27.939 1.00 90.25 87 ASP A N 1
ATOM 672 C CA . ASP A 1 87 ? -17.886 -6.410 28.996 1.00 90.25 87 ASP A CA 1
ATOM 673 C C . ASP A 1 87 ? -17.159 -6.194 30.334 1.00 90.25 87 ASP A C 1
ATOM 675 O O . ASP A 1 87 ? -17.796 -6.086 31.385 1.00 90.25 87 ASP A O 1
ATOM 679 N N . LYS A 1 88 ? -15.828 -6.043 30.299 1.00 88.44 88 LYS A N 1
ATOM 680 C CA . LYS A 1 88 ? -15.022 -5.723 31.489 1.00 88.44 88 LYS A CA 1
ATOM 681 C C . LYS A 1 88 ? -15.373 -4.365 32.088 1.00 88.44 88 LYS A C 1
ATOM 683 O O . LYS A 1 88 ? -15.563 -4.268 33.298 1.00 88.44 88 LYS A O 1
ATOM 688 N N . VAL A 1 89 ? -15.502 -3.332 31.256 1.00 90.19 89 VAL A N 1
ATOM 689 C CA . VAL A 1 89 ? -15.851 -1.981 31.720 1.00 90.19 89 VAL A CA 1
ATOM 690 C C . VAL A 1 89 ? -17.238 -1.955 32.354 1.00 90.19 89 VAL A C 1
ATOM 692 O O . VAL A 1 89 ? -17.420 -1.302 33.377 1.00 90.19 89 VAL A O 1
ATOM 695 N N . LYS A 1 90 ? -18.201 -2.715 31.822 1.00 86.25 90 LYS A N 1
ATOM 696 C CA . LYS A 1 90 ? -19.528 -2.836 32.441 1.00 86.25 90 LYS A CA 1
ATOM 697 C C . LYS A 1 90 ? -19.516 -3.549 33.789 1.00 86.25 90 LYS A C 1
ATOM 699 O O . LYS A 1 90 ? -20.266 -3.154 34.675 1.00 86.25 90 LYS A O 1
ATOM 704 N N . GLY A 1 91 ? -18.706 -4.595 33.941 1.00 84.81 91 GLY A N 1
ATOM 705 C CA . GLY A 1 91 ? -18.643 -5.364 35.185 1.00 84.81 91 GLY A CA 1
ATOM 706 C C . GLY A 1 91 ? -17.801 -4.707 36.281 1.00 84.81 91 GLY A C 1
ATOM 707 O O . GLY A 1 91 ? -18.158 -4.765 37.453 1.00 84.81 91 GLY A O 1
ATOM 708 N N . SER A 1 92 ? -16.670 -4.101 35.916 1.00 83.88 92 SER A N 1
ATOM 709 C CA . SER A 1 92 ? -15.626 -3.667 36.860 1.00 83.88 92 SER A CA 1
ATOM 710 C C . SER A 1 92 ? -15.184 -2.209 36.675 1.00 83.88 92 SER A C 1
ATOM 712 O O . SER A 1 92 ? -14.246 -1.764 37.336 1.00 83.88 92 SER A O 1
ATOM 714 N N . GLY A 1 93 ? -15.841 -1.454 35.791 1.00 85.88 93 GLY A N 1
ATOM 715 C CA . GLY A 1 93 ? -15.525 -0.054 35.507 1.00 85.88 93 GLY A CA 1
ATOM 716 C C . GLY A 1 93 ? -14.286 0.141 34.628 1.00 85.88 93 GLY A C 1
ATOM 717 O O . GLY A 1 93 ? -13.555 -0.798 34.308 1.00 85.88 93 GLY A O 1
ATOM 718 N N . ILE A 1 94 ? -14.023 1.393 34.248 1.00 85.19 94 ILE A N 1
ATOM 719 C CA . ILE A 1 94 ? -12.895 1.793 33.385 1.00 85.19 94 ILE A CA 1
ATOM 720 C C . ILE A 1 94 ? -11.516 1.328 33.904 1.00 85.19 94 ILE A C 1
ATOM 722 O O . ILE A 1 94 ? -10.727 0.853 33.089 1.00 85.19 94 ILE A O 1
ATOM 726 N N . PRO A 1 95 ? -11.195 1.361 35.216 1.00 85.12 95 PRO A N 1
ATOM 727 C CA . PRO A 1 95 ? -9.873 0.942 35.701 1.00 85.12 95 PRO A CA 1
ATOM 728 C C . PRO A 1 95 ? -9.495 -0.506 35.344 1.00 85.12 95 PRO A C 1
ATOM 730 O O . PRO A 1 95 ? -8.309 -0.831 35.229 1.00 85.12 95 PRO A O 1
ATOM 733 N N . SER A 1 96 ? -10.492 -1.366 35.102 1.00 84.81 96 SER A N 1
ATOM 734 C CA . SER A 1 96 ? -10.294 -2.761 34.686 1.00 84.81 96 SER A CA 1
ATOM 735 C C . SER A 1 96 ? -9.590 -2.909 33.326 1.00 84.81 96 SER A C 1
ATOM 737 O O . SER A 1 96 ? -8.924 -3.924 33.085 1.00 84.81 96 SER A O 1
ATOM 739 N N . LEU A 1 97 ? -9.648 -1.877 32.472 1.00 83.56 97 LEU A N 1
ATOM 740 C CA . LEU A 1 97 ? -8.958 -1.814 31.176 1.00 83.56 97 LEU A CA 1
ATOM 741 C C . LEU A 1 97 ? -7.433 -1.893 31.305 1.00 83.56 97 LEU A C 1
ATOM 743 O O . LEU A 1 97 ? -6.764 -2.279 30.351 1.00 83.56 97 LEU A O 1
ATOM 747 N N . THR A 1 98 ? -6.868 -1.599 32.479 1.00 79.81 98 THR A N 1
ATOM 748 C CA . THR A 1 98 ? -5.421 -1.724 32.730 1.00 79.81 98 THR A CA 1
ATOM 749 C C . THR A 1 98 ? -4.917 -3.142 32.436 1.00 79.81 98 THR A C 1
ATOM 751 O O . THR A 1 98 ? -3.812 -3.318 31.922 1.00 79.81 98 THR A O 1
ATOM 754 N N . SER A 1 99 ? -5.760 -4.154 32.680 1.00 82.62 99 SER A N 1
ATOM 755 C CA . SER A 1 99 ? -5.460 -5.561 32.381 1.00 82.62 99 SER A CA 1
ATOM 756 C C . SER A 1 99 ? -5.375 -5.884 30.881 1.00 82.62 99 SER A C 1
ATOM 758 O O . SER A 1 99 ? -4.816 -6.916 30.522 1.00 82.62 99 SER A O 1
ATOM 760 N N . GLU A 1 100 ? -5.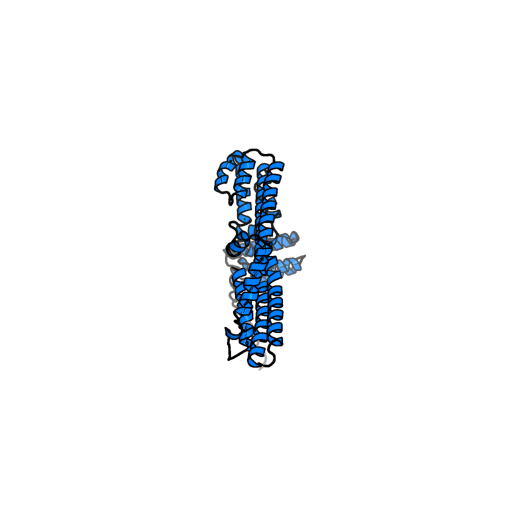896 -5.014 30.008 1.00 80.62 100 GLU A N 1
ATOM 761 C CA . GLU A 1 100 ? -5.924 -5.180 28.544 1.00 80.62 100 GLU A CA 1
ATOM 762 C C . GLU A 1 100 ? -4.813 -4.383 27.826 1.00 80.62 100 GLU A C 1
ATOM 764 O O . GLU A 1 100 ? -4.634 -4.478 26.615 1.00 80.62 100 GLU A O 1
ATOM 769 N N . ILE A 1 101 ? -4.003 -3.604 28.552 1.00 79.81 101 ILE A N 1
ATOM 770 C CA . ILE A 1 101 ? -2.838 -2.907 27.974 1.00 79.81 101 ILE A CA 1
ATOM 771 C C . ILE A 1 101 ? -1.816 -3.894 27.363 1.00 79.81 101 ILE A C 1
ATOM 773 O O . ILE A 1 101 ? -1.293 -3.602 26.279 1.00 79.81 101 ILE A O 1
ATOM 777 N N . PRO A 1 102 ? -1.502 -5.048 27.996 1.00 76.69 102 PRO A N 1
ATOM 778 C CA . PRO A 1 102 ? -0.567 -6.020 27.428 1.00 76.69 102 PRO A CA 1
ATOM 779 C C . PRO A 1 102 ? -1.119 -6.769 26.208 1.00 76.69 102 PRO A C 1
ATOM 781 O O . PRO A 1 102 ? -0.335 -7.201 25.369 1.00 76.69 102 PRO A O 1
ATOM 784 N N . SER A 1 103 ? -2.444 -6.917 26.102 1.00 79.00 103 SER A N 1
ATOM 785 C CA . SER A 1 103 ? -3.132 -7.601 24.995 1.00 79.00 103 SER A CA 1
ATOM 786 C C . SER A 1 103 ? -3.404 -6.688 23.791 1.00 79.00 103 SER A C 1
ATOM 788 O O . SER A 1 103 ? -3.917 -7.158 22.775 1.00 79.00 103 SER A O 1
ATOM 790 N N . ALA A 1 104 ? -3.055 -5.399 23.877 1.00 80.38 104 ALA A N 1
ATOM 791 C CA . ALA A 1 104 ? -3.183 -4.456 22.773 1.00 80.38 104 ALA A CA 1
ATOM 792 C C . ALA A 1 104 ? -2.322 -4.878 21.569 1.00 80.38 104 ALA A C 1
ATOM 794 O O . ALA A 1 104 ? -1.133 -5.169 21.712 1.00 80.38 104 ALA A O 1
ATOM 795 N N . PHE A 1 105 ? -2.927 -4.869 20.378 1.00 78.88 105 PHE A N 1
ATOM 796 C CA . PHE A 1 105 ? -2.292 -5.350 19.147 1.00 78.88 105 PHE A CA 1
ATOM 797 C C . PHE A 1 105 ? -1.123 -4.482 18.673 1.00 78.88 105 PHE A C 1
ATOM 799 O O . PHE A 1 105 ? -0.184 -4.988 18.060 1.00 78.88 105 PHE A O 1
ATOM 806 N N . ASP A 1 106 ? -1.189 -3.177 18.928 1.00 85.38 106 ASP A N 1
ATOM 807 C CA . ASP A 1 106 ? -0.158 -2.217 18.560 1.00 85.38 106 ASP A CA 1
ATOM 808 C C . ASP A 1 106 ? -0.058 -1.064 19.571 1.00 85.38 106 ASP A C 1
ATOM 810 O O . ASP A 1 106 ? -0.874 -0.900 20.487 1.00 85.38 106 ASP A O 1
ATOM 814 N N . ASP A 1 107 ? 0.973 -0.237 19.400 1.00 89.00 107 ASP A N 1
ATOM 815 C CA . ASP A 1 107 ? 1.204 0.926 20.257 1.00 89.00 107 ASP A CA 1
ATOM 816 C C . ASP A 1 107 ? 0.129 2.009 20.105 1.00 89.00 107 ASP A C 1
ATOM 818 O O . ASP A 1 107 ? -0.004 2.863 20.982 1.00 89.00 107 ASP A O 1
ATOM 822 N N . TYR A 1 108 ? -0.629 2.004 19.005 1.00 92.31 108 TYR A N 1
ATOM 823 C CA . TYR A 1 108 ? -1.738 2.931 18.787 1.00 92.31 108 TYR A CA 1
ATOM 824 C C . TYR A 1 108 ? -2.916 2.587 19.706 1.00 92.31 108 TYR A C 1
ATOM 826 O O . TYR A 1 108 ? -3.333 3.413 20.517 1.00 92.31 108 TYR A O 1
ATOM 834 N N . MET A 1 109 ? -3.366 1.331 19.687 1.00 91.44 109 MET A N 1
ATOM 835 C CA . MET A 1 109 ? -4.386 0.811 20.595 1.00 91.44 109 MET A CA 1
ATOM 836 C C . MET A 1 109 ? -3.957 0.954 22.057 1.00 91.44 109 MET A C 1
ATOM 838 O O . MET A 1 109 ? -4.733 1.417 22.892 1.00 91.44 109 MET A O 1
ATOM 842 N N . ARG A 1 110 ? -2.699 0.621 22.369 1.00 91.75 110 ARG A N 1
ATOM 843 C CA . ARG A 1 110 ? -2.150 0.739 23.726 1.00 91.75 110 ARG A CA 1
ATOM 844 C C . ARG A 1 110 ? -2.217 2.170 24.259 1.00 91.75 110 ARG A C 1
ATOM 846 O O . ARG A 1 110 ? -2.536 2.372 25.429 1.00 91.75 110 ARG A O 1
ATOM 853 N N . ARG A 1 111 ? -1.896 3.164 23.425 1.00 92.44 111 ARG A N 1
ATOM 854 C CA . ARG A 1 111 ? -1.999 4.583 23.794 1.00 92.44 111 ARG A CA 1
ATOM 855 C C . ARG A 1 111 ? -3.448 5.014 23.968 1.00 92.44 111 ARG A C 1
ATOM 857 O O . ARG A 1 111 ? -3.747 5.640 24.978 1.00 92.44 111 ARG A O 1
ATOM 864 N N . GLY A 1 112 ? -4.340 4.600 23.072 1.00 93.00 112 GLY A N 1
ATOM 865 C CA . GLY A 1 112 ? -5.773 4.859 23.200 1.00 93.00 112 GLY A CA 1
ATOM 866 C C . GLY A 1 112 ? -6.350 4.361 24.529 1.00 93.00 112 GLY A C 1
ATOM 867 O O . GLY A 1 112 ? -6.955 5.130 25.273 1.00 93.00 112 GLY A O 1
ATOM 868 N N . VAL A 1 113 ? -6.085 3.099 24.885 1.00 91.88 113 VAL A N 1
ATOM 869 C CA . VAL A 1 113 ? -6.541 2.511 26.159 1.00 91.88 113 VAL A CA 1
ATOM 870 C C . VAL A 1 113 ? -6.006 3.295 27.362 1.00 91.88 113 VAL A C 1
ATOM 872 O O . VAL A 1 113 ? -6.755 3.565 28.299 1.00 91.88 113 VAL A O 1
ATOM 875 N N . LYS A 1 114 ? -4.737 3.726 27.330 1.00 91.38 114 LYS A N 1
ATOM 876 C CA . LYS A 1 114 ? -4.158 4.567 28.391 1.00 91.38 114 LYS A CA 1
ATOM 877 C C . LYS A 1 114 ? -4.877 5.911 28.527 1.00 91.38 114 LYS A C 1
ATOM 879 O O . LYS A 1 114 ? -5.168 6.298 29.651 1.00 91.38 114 LYS A O 1
ATOM 884 N N . LEU A 1 115 ? -5.203 6.585 27.421 1.00 92.31 115 LEU A N 1
ATOM 885 C CA . LEU A 1 115 ? -5.923 7.866 27.454 1.00 92.31 115 LEU A CA 1
ATOM 886 C C . LEU A 1 115 ? -7.319 7.733 28.084 1.00 92.31 115 LEU A C 1
ATOM 888 O O . LEU A 1 115 ? -7.721 8.589 28.872 1.00 92.31 115 LEU A O 1
ATOM 892 N N . VAL A 1 116 ? -8.025 6.632 27.798 1.00 91.69 116 VAL A N 1
ATOM 893 C CA . VAL A 1 116 ? -9.324 6.333 28.426 1.00 91.69 116 VAL A CA 1
ATOM 894 C C . VAL A 1 116 ? -9.175 6.088 29.927 1.00 91.69 116 VAL A C 1
ATOM 896 O O . VAL A 1 116 ? -9.944 6.640 30.710 1.00 91.69 116 VAL A O 1
ATOM 899 N N . ILE A 1 117 ? -8.173 5.309 30.350 1.00 90.50 117 ILE A N 1
ATOM 900 C CA . ILE A 1 117 ? -7.909 5.051 31.778 1.00 90.50 117 ILE A CA 1
ATOM 901 C C . ILE A 1 117 ? -7.553 6.345 32.518 1.00 90.50 117 ILE A C 1
ATOM 903 O O . ILE A 1 117 ? -7.975 6.538 33.655 1.00 90.50 117 ILE A O 1
ATOM 907 N N . SER A 1 118 ? -6.813 7.247 31.870 1.00 89.00 118 SER A N 1
ATOM 908 C CA . SER A 1 118 ? -6.468 8.564 32.412 1.00 89.00 118 SER A CA 1
ATOM 909 C C . SER A 1 118 ? -7.657 9.527 32.516 1.00 89.00 118 SER A C 1
ATOM 911 O O . SER A 1 118 ? -7.471 10.643 32.989 1.00 89.00 118 SER A O 1
ATOM 913 N N . GLY A 1 119 ? -8.861 9.133 32.081 1.00 87.12 119 GLY A N 1
ATOM 914 C CA . GLY A 1 119 ? -10.057 9.973 32.160 1.00 87.12 119 GLY A CA 1
ATOM 915 C C . GLY A 1 119 ? -10.018 11.179 31.220 1.00 87.12 119 GLY A C 1
ATOM 916 O O . GLY A 1 119 ? -10.631 12.201 31.513 1.00 87.12 119 GLY A O 1
ATOM 917 N N . THR A 1 120 ? -9.278 11.084 30.110 1.00 91.06 120 THR A N 1
ATOM 918 C CA . THR A 1 120 ? -9.237 12.152 29.100 1.00 91.06 120 THR A CA 1
ATOM 919 C C . THR A 1 120 ? -10.602 12.289 28.426 1.00 91.06 120 THR A C 1
ATOM 921 O O . THR A 1 120 ? -11.276 11.288 28.180 1.00 91.06 120 THR A O 1
ATOM 924 N N . ASP A 1 121 ? -11.013 13.518 28.113 1.00 93.75 121 ASP A N 1
ATOM 925 C CA . ASP A 1 121 ? -12.284 13.771 27.435 1.00 93.75 121 ASP A CA 1
ATOM 926 C C . ASP A 1 121 ? -12.369 13.072 26.063 1.00 93.75 121 ASP A C 1
ATOM 928 O O . ASP A 1 121 ? -11.374 12.923 25.348 1.00 93.75 121 ASP A O 1
ATOM 932 N N . SER A 1 122 ? -13.580 12.657 25.690 1.00 92.69 122 SER A N 1
ATOM 933 C CA . SER A 1 122 ? -13.855 11.923 24.452 1.00 92.69 122 SER A CA 1
ATOM 934 C C . SER A 1 122 ? -13.454 12.713 23.198 1.00 92.69 122 SER A C 1
ATOM 936 O O . SER A 1 122 ? -12.899 12.139 22.256 1.00 92.69 122 SER A O 1
ATOM 938 N N . HIS A 1 123 ? -13.653 14.038 23.194 1.00 94.44 123 HIS A N 1
ATOM 939 C CA . HIS A 1 123 ? -13.244 14.902 22.087 1.00 94.44 123 HIS A CA 1
ATOM 940 C C . HIS A 1 123 ? -11.721 14.956 21.961 1.00 94.44 123 HIS A C 1
ATOM 942 O O . HIS A 1 123 ? -11.186 14.770 20.870 1.00 94.44 123 HIS A O 1
ATOM 948 N N . ALA A 1 124 ? -11.018 15.144 23.080 1.00 94.12 124 ALA A N 1
ATOM 949 C CA . ALA A 1 124 ? -9.559 15.197 23.096 1.00 94.12 124 ALA A CA 1
ATOM 950 C C . ALA A 1 124 ? -8.930 13.863 22.658 1.00 94.12 124 ALA A C 1
ATOM 952 O O . ALA A 1 124 ? -7.976 13.853 21.881 1.00 94.12 124 ALA A O 1
ATOM 953 N N . ILE A 1 125 ? -9.490 12.725 23.090 1.00 94.12 125 ILE A N 1
ATOM 954 C CA . ILE A 1 125 ? -9.061 11.400 22.614 1.00 94.12 125 ILE A CA 1
ATOM 955 C C . ILE A 1 125 ? -9.239 11.301 21.103 1.00 94.12 125 ILE A C 1
ATOM 957 O O . ILE A 1 125 ? -8.313 10.881 20.407 1.00 94.12 125 ILE A O 1
ATOM 961 N N . LYS A 1 126 ? -10.413 11.695 20.595 1.00 95.19 126 LYS A N 1
ATOM 962 C CA . LYS A 1 126 ? -10.714 11.663 19.165 1.00 95.19 126 LYS A CA 1
ATOM 963 C C . LYS A 1 126 ? -9.721 12.487 18.361 1.00 95.19 126 LYS A C 1
ATOM 965 O O . LYS A 1 126 ? -9.189 11.972 17.386 1.00 95.19 126 LYS A O 1
ATOM 970 N N . GLU A 1 127 ? -9.454 13.715 18.783 1.00 96.31 127 GLU A N 1
ATOM 971 C CA . GLU A 1 127 ? -8.530 14.631 18.116 1.00 96.31 127 GLU A CA 1
ATOM 972 C C . GLU A 1 127 ? -7.103 14.066 18.081 1.00 96.31 127 GLU A C 1
ATOM 974 O O . GLU A 1 127 ? -6.559 13.839 17.003 1.00 96.31 127 GLU A O 1
ATOM 979 N N . ILE A 1 128 ? -6.539 13.696 19.237 1.00 94.88 128 ILE A N 1
ATOM 980 C CA . ILE A 1 128 ? -5.169 13.162 19.340 1.00 94.88 128 ILE A CA 1
ATOM 981 C C . ILE A 1 128 ? -4.997 11.898 18.486 1.00 94.88 128 ILE A C 1
ATOM 983 O O . ILE A 1 128 ? -4.013 11.740 17.756 1.00 94.88 128 ILE A O 1
ATOM 987 N N . MET A 1 129 ? -5.951 10.974 18.592 1.00 95.38 129 MET A N 1
ATOM 988 C CA . MET A 1 129 ? -5.893 9.685 17.912 1.00 95.38 129 MET A CA 1
ATOM 989 C C . MET A 1 129 ? -6.143 9.820 16.405 1.00 95.38 129 MET A C 1
ATOM 991 O O . MET A 1 129 ? -5.522 9.092 15.625 1.00 95.38 129 MET A O 1
ATOM 995 N N . HIS A 1 130 ? -7.025 10.728 15.980 1.00 95.94 130 HIS A N 1
ATOM 996 C CA . HIS A 1 130 ? -7.289 11.009 14.569 1.00 95.94 130 HIS A CA 1
ATOM 997 C C . HIS A 1 130 ? -6.101 11.715 13.903 1.00 95.94 130 HIS A C 1
ATOM 999 O O . HIS A 1 130 ? -5.666 11.293 12.831 1.00 95.94 130 HIS A O 1
ATOM 1005 N N . ASP A 1 131 ? -5.511 12.710 14.565 1.00 96.25 131 ASP A N 1
ATOM 1006 C CA . ASP A 1 131 ? -4.306 13.404 14.100 1.00 96.25 131 ASP A CA 1
ATOM 1007 C C . ASP A 1 131 ? -3.151 12.438 13.841 1.00 96.25 131 ASP A C 1
ATOM 1009 O O . ASP A 1 131 ? -2.381 12.585 12.888 1.00 96.25 131 ASP A O 1
ATOM 1013 N N . GLU A 1 132 ? -3.007 11.422 14.690 1.00 95.12 132 GLU A N 1
ATOM 1014 C CA . GLU A 1 132 ? -1.997 10.397 14.485 1.00 95.12 132 GLU A CA 1
ATOM 1015 C C . GLU A 1 132 ? -2.278 9.540 13.239 1.00 95.12 132 GLU A C 1
ATOM 1017 O O . GLU A 1 132 ? -1.339 9.232 12.494 1.00 95.12 132 GLU A O 1
ATOM 1022 N N . ILE A 1 133 ? -3.544 9.188 12.974 1.00 95.62 133 ILE A N 1
ATOM 1023 C CA . ILE A 1 133 ? -3.937 8.503 11.732 1.00 95.62 133 ILE A CA 1
ATOM 1024 C C . ILE A 1 133 ? -3.578 9.374 10.527 1.00 95.62 133 ILE A C 1
ATOM 1026 O O . ILE A 1 133 ? -2.978 8.876 9.572 1.00 95.62 133 ILE A O 1
ATOM 1030 N N . GLU A 1 134 ? -3.887 10.669 10.571 1.00 96.62 134 GLU A N 1
ATOM 1031 C CA . GLU A 1 134 ? -3.610 11.591 9.471 1.00 96.62 134 GLU A CA 1
ATOM 1032 C C . GLU A 1 134 ? -2.104 11.744 9.215 1.00 96.62 134 GLU A C 1
ATOM 1034 O O . GLU A 1 134 ? -1.641 11.603 8.078 1.00 96.62 134 GLU A O 1
ATOM 1039 N N . LYS A 1 135 ? -1.306 11.946 10.270 1.00 95.88 135 LYS A N 1
ATOM 1040 C CA . LYS A 1 135 ? 0.162 12.033 10.172 1.00 95.88 135 LYS A CA 1
ATOM 1041 C C . LYS A 1 135 ? 0.770 10.741 9.631 1.00 95.88 135 LYS A C 1
ATOM 1043 O O . LYS A 1 135 ? 1.696 10.783 8.816 1.00 95.88 135 LYS A O 1
ATOM 1048 N N . MET A 1 136 ? 0.254 9.590 10.057 1.00 94.62 136 MET A N 1
ATOM 1049 C CA . MET A 1 136 ? 0.677 8.282 9.560 1.00 94.62 136 MET A CA 1
ATOM 1050 C C . MET A 1 136 ? 0.337 8.105 8.075 1.00 94.62 136 MET A C 1
ATOM 1052 O O . MET A 1 136 ? 1.231 7.767 7.297 1.00 94.62 136 MET A O 1
ATOM 1056 N N . ASN A 1 137 ? -0.888 8.443 7.664 1.00 95.44 137 ASN A N 1
ATOM 1057 C CA . ASN A 1 137 ? -1.311 8.429 6.265 1.00 95.44 137 ASN A CA 1
ATOM 1058 C C . ASN A 1 137 ? -0.429 9.343 5.402 1.00 95.44 137 ASN A C 1
ATOM 1060 O O . ASN A 1 137 ? 0.075 8.920 4.366 1.00 95.44 137 ASN A O 1
ATOM 1064 N N . LYS A 1 138 ? -0.163 10.577 5.851 1.00 94.94 138 LYS A N 1
ATOM 1065 C CA . LYS A 1 138 ? 0.705 11.525 5.138 1.00 94.94 138 LYS A CA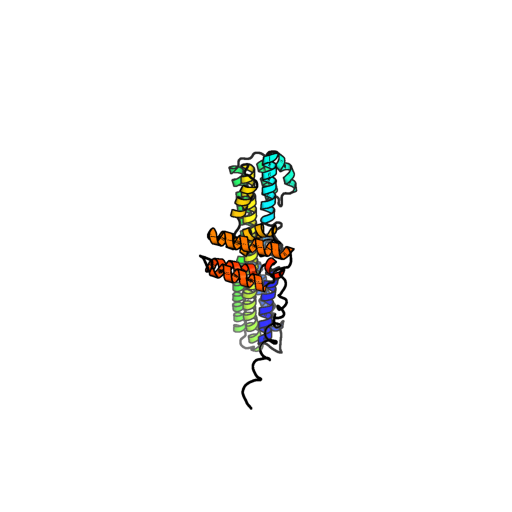 1
ATOM 1066 C C . LYS A 1 138 ? 2.117 10.966 4.944 1.00 94.94 138 LYS A C 1
ATOM 1068 O O . LYS A 1 138 ? 2.640 11.008 3.832 1.00 94.94 138 LYS A O 1
ATOM 1073 N N . ARG A 1 139 ? 2.705 10.373 5.989 1.00 91.06 139 ARG A N 1
ATOM 1074 C CA . ARG A 1 139 ? 4.021 9.717 5.919 1.00 91.06 139 ARG A CA 1
ATOM 1075 C C . ARG A 1 139 ? 4.026 8.528 4.954 1.00 91.06 139 ARG A C 1
ATOM 1077 O O . ARG A 1 139 ? 4.990 8.351 4.215 1.00 91.06 139 ARG A O 1
ATOM 1084 N N . HIS A 1 140 ? 2.978 7.705 4.947 1.00 91.38 140 HIS A N 1
ATOM 1085 C CA . HIS A 1 140 ? 2.864 6.590 4.003 1.00 91.38 140 HIS A CA 1
ATOM 1086 C C . HIS A 1 140 ? 2.681 7.081 2.564 1.00 91.38 140 HIS A C 1
ATOM 1088 O O . HIS A 1 140 ? 3.368 6.589 1.674 1.00 91.38 140 HIS A O 1
ATOM 1094 N N . LYS A 1 141 ? 1.847 8.104 2.339 1.00 92.19 141 LYS A N 1
ATOM 1095 C CA . LYS A 1 141 ? 1.651 8.734 1.025 1.00 92.19 141 LYS A CA 1
ATOM 1096 C C . LYS A 1 141 ? 2.924 9.355 0.459 1.00 92.19 141 LYS A C 1
ATOM 1098 O O . LYS A 1 141 ? 3.157 9.243 -0.737 1.00 92.19 141 LYS A O 1
ATOM 1103 N N . GLN A 1 142 ? 3.775 9.949 1.295 1.00 90.06 142 GLN A N 1
ATOM 1104 C CA . GLN A 1 142 ? 5.084 10.445 0.853 1.00 90.06 142 GLN A CA 1
ATOM 1105 C C . GLN A 1 142 ? 5.974 9.311 0.329 1.00 90.06 142 GLN A C 1
ATOM 1107 O O . GLN A 1 142 ? 6.507 9.411 -0.771 1.00 90.06 142 GLN A O 1
ATOM 1112 N N . LYS A 1 143 ? 6.066 8.198 1.068 1.00 88.31 143 LYS A N 1
ATOM 1113 C CA . LYS A 1 143 ? 6.847 7.017 0.655 1.00 88.31 143 LYS A CA 1
ATOM 1114 C C . LYS A 1 143 ? 6.280 6.343 -0.595 1.00 88.31 143 LYS A C 1
ATOM 1116 O O . LYS A 1 143 ? 7.026 5.872 -1.443 1.00 88.31 143 LYS A O 1
ATOM 1121 N N . LEU A 1 144 ? 4.955 6.312 -0.709 1.00 91.06 144 LEU A N 1
ATOM 1122 C CA . LEU A 1 144 ? 4.231 5.862 -1.896 1.00 91.06 144 LEU A CA 1
ATOM 1123 C C . LEU A 1 144 ? 4.511 6.736 -3.118 1.00 91.06 144 LEU A C 1
ATOM 1125 O O . LEU A 1 144 ? 4.655 6.210 -4.220 1.00 91.06 144 LEU A O 1
ATOM 1129 N N . GLY A 1 145 ? 4.597 8.052 -2.910 1.00 91.12 145 GLY A N 1
ATOM 1130 C CA . GLY A 1 145 ? 4.900 9.038 -3.943 1.00 91.12 145 GLY A CA 1
ATOM 1131 C C . GLY A 1 145 ? 6.169 8.693 -4.711 1.00 91.12 145 GLY A C 1
ATOM 1132 O O . GLY A 1 145 ? 6.143 8.712 -5.932 1.00 91.12 145 GLY A O 1
ATOM 1133 N N . ILE A 1 146 ? 7.212 8.232 -4.014 1.00 92.69 146 ILE A N 1
ATOM 1134 C CA . ILE A 1 146 ? 8.489 7.827 -4.623 1.00 92.69 146 ILE A CA 1
ATOM 1135 C C . ILE A 1 146 ? 8.276 6.795 -5.733 1.00 92.69 146 ILE A C 1
ATOM 1137 O O . ILE A 1 146 ? 8.787 6.957 -6.834 1.00 92.69 146 ILE A O 1
ATOM 1141 N N . PHE A 1 147 ? 7.481 5.752 -5.479 1.00 93.81 147 PHE A N 1
ATOM 1142 C CA . PHE A 1 147 ? 7.212 4.719 -6.481 1.00 93.81 147 PHE A CA 1
ATOM 1143 C C . PHE A 1 147 ? 6.358 5.237 -7.645 1.00 93.81 147 PHE A C 1
ATOM 1145 O O . PHE A 1 147 ? 6.552 4.796 -8.775 1.00 93.81 147 PHE A O 1
ATOM 1152 N N . ASN A 1 148 ? 5.431 6.167 -7.396 1.00 93.75 148 ASN A N 1
ATOM 1153 C CA . ASN A 1 148 ? 4.647 6.792 -8.466 1.00 93.75 148 ASN A CA 1
ATOM 1154 C C . ASN A 1 148 ? 5.525 7.677 -9.359 1.00 93.75 148 ASN A C 1
ATOM 1156 O O . ASN A 1 148 ? 5.412 7.601 -10.580 1.00 93.75 148 ASN A O 1
ATOM 1160 N N . GLU A 1 149 ? 6.431 8.457 -8.771 1.00 93.69 149 GLU A N 1
ATOM 1161 C CA . GLU A 1 149 ? 7.373 9.277 -9.535 1.00 93.69 149 GLU A CA 1
ATOM 1162 C C . GLU A 1 149 ? 8.360 8.401 -10.310 1.00 93.69 149 GLU A C 1
ATOM 1164 O O . GLU A 1 149 ? 8.546 8.594 -11.506 1.00 93.69 149 GLU A O 1
ATOM 1169 N N . MET A 1 150 ? 8.909 7.350 -9.693 1.00 94.62 150 MET A N 1
ATOM 1170 C CA . MET A 1 150 ? 9.753 6.371 -10.392 1.00 94.62 150 MET A CA 1
ATOM 1171 C C . MET A 1 150 ? 9.024 5.697 -11.560 1.00 94.62 150 MET A C 1
ATOM 1173 O O . MET A 1 150 ? 9.614 5.485 -12.619 1.00 94.62 150 MET A O 1
ATOM 1177 N N . ALA A 1 151 ? 7.734 5.385 -11.398 1.00 95.50 151 ALA A N 1
ATOM 1178 C CA . ALA A 1 151 ? 6.902 4.870 -12.480 1.00 95.50 151 ALA A CA 1
ATOM 1179 C C . ALA A 1 151 ? 6.711 5.885 -13.619 1.00 95.50 151 ALA A C 1
ATOM 1181 O O . ALA A 1 151 ? 6.643 5.476 -14.776 1.00 95.50 151 ALA A O 1
ATOM 1182 N N . GLY A 1 152 ? 6.635 7.182 -13.312 1.00 94.25 152 GLY A N 1
ATOM 1183 C CA . GLY A 1 152 ? 6.538 8.252 -14.307 1.00 94.25 152 GLY A CA 1
ATOM 1184 C C . GLY A 1 152 ? 7.863 8.545 -15.015 1.00 94.25 152 GLY A C 1
ATOM 1185 O O . GLY A 1 152 ? 7.884 8.777 -16.222 1.00 94.25 152 GLY A O 1
ATOM 1186 N N . VAL A 1 153 ? 8.977 8.493 -14.284 1.00 95.31 153 VAL A N 1
ATOM 1187 C CA . VAL A 1 153 ? 10.322 8.812 -14.786 1.00 95.31 153 VAL A CA 1
ATOM 1188 C C . VAL A 1 153 ? 10.940 7.655 -15.577 1.00 95.31 153 VAL A C 1
ATOM 1190 O O . VAL A 1 153 ? 11.693 7.874 -16.522 1.00 95.31 153 VAL A O 1
ATOM 1193 N N . SER A 1 154 ? 10.629 6.403 -15.244 1.00 95.50 154 SER A N 1
ATOM 1194 C CA . SER A 1 154 ? 11.265 5.257 -15.907 1.00 95.50 154 SER A CA 1
ATOM 1195 C C . SER A 1 154 ? 11.002 5.177 -17.425 1.00 95.50 154 SER A C 1
ATOM 1197 O O . SER A 1 154 ? 11.965 5.003 -18.181 1.00 95.50 154 SER A O 1
ATOM 1199 N N . PRO A 1 155 ? 9.771 5.391 -17.934 1.00 96.00 155 PRO A N 1
ATOM 1200 C CA . PRO A 1 155 ? 9.512 5.429 -19.373 1.00 96.00 155 PRO A CA 1
ATOM 1201 C C . PRO A 1 155 ? 10.164 6.630 -20.064 1.00 96.00 155 PRO A C 1
ATOM 1203 O O . PRO A 1 155 ? 10.614 6.509 -21.203 1.00 96.00 155 PRO A O 1
ATOM 1206 N N . THR A 1 156 ? 10.257 7.782 -19.387 1.00 94.94 156 THR A N 1
ATOM 1207 C CA . THR A 1 156 ? 10.894 8.976 -19.961 1.00 94.94 156 THR A CA 1
ATOM 1208 C C . THR A 1 156 ? 12.407 8.805 -20.076 1.00 94.94 156 THR A C 1
ATOM 1210 O O . THR A 1 156 ? 12.974 9.190 -21.096 1.00 94.94 156 THR A O 1
ATOM 1213 N N . MET A 1 157 ? 13.050 8.122 -19.124 1.00 94.88 157 MET A N 1
ATOM 1214 C CA . MET A 1 157 ? 14.449 7.690 -19.254 1.00 94.88 157 MET A CA 1
ATOM 1215 C C . MET A 1 157 ? 14.649 6.718 -20.424 1.00 94.88 157 MET A C 1
ATOM 1217 O O . MET A 1 157 ? 15.646 6.815 -21.138 1.00 94.88 157 MET A O 1
ATOM 1221 N N . GLY A 1 158 ? 13.678 5.836 -20.683 1.00 94.00 158 GLY A N 1
ATOM 1222 C CA . GLY A 1 158 ? 13.661 4.998 -21.886 1.00 94.00 158 GLY A CA 1
ATOM 1223 C C . GLY A 1 158 ? 13.640 5.825 -23.177 1.00 94.00 158 GLY A C 1
ATOM 1224 O O . GLY A 1 158 ? 14.450 5.587 -24.072 1.00 94.00 158 GLY A O 1
ATOM 1225 N N . MET A 1 159 ? 12.788 6.857 -23.245 1.00 94.50 159 MET A N 1
ATOM 1226 C CA . MET A 1 159 ? 12.765 7.795 -24.377 1.00 94.50 159 MET A CA 1
ATOM 1227 C C . MET A 1 159 ? 14.088 8.564 -24.527 1.00 94.50 159 MET A C 1
ATOM 1229 O O . MET A 1 159 ? 14.586 8.696 -25.641 1.00 94.50 159 MET A O 1
ATOM 1233 N N . ILE A 1 160 ? 14.718 9.012 -23.437 1.00 93.19 160 ILE A N 1
ATOM 1234 C CA . ILE A 1 160 ? 16.053 9.638 -23.499 1.00 93.19 160 ILE A CA 1
ATOM 1235 C C . ILE A 1 160 ? 17.082 8.658 -24.082 1.00 93.19 160 ILE A C 1
ATOM 1237 O O . ILE A 1 160 ? 17.874 9.042 -24.943 1.00 93.19 160 ILE A O 1
ATOM 1241 N N . GLY A 1 161 ? 17.026 7.382 -23.690 1.00 90.94 161 GLY A N 1
ATOM 1242 C CA . GLY A 1 161 ? 17.857 6.326 -24.268 1.00 90.94 161 GLY A CA 1
ATOM 1243 C C . GLY A 1 161 ? 17.684 6.183 -25.782 1.00 90.94 161 GLY A C 1
ATOM 1244 O O . GLY A 1 161 ? 18.679 6.056 -26.495 1.00 90.94 161 GLY A O 1
ATOM 1245 N N . THR A 1 162 ? 16.452 6.291 -26.296 1.00 91.81 162 THR A N 1
ATOM 1246 C CA . THR A 1 162 ? 16.219 6.277 -27.754 1.00 91.81 162 THR A CA 1
ATOM 1247 C C . THR A 1 162 ? 16.881 7.451 -28.458 1.00 91.81 162 THR A C 1
ATOM 1249 O O . THR A 1 162 ? 17.504 7.263 -29.499 1.00 91.81 162 THR A O 1
ATOM 1252 N N . ILE A 1 163 ? 16.805 8.650 -27.876 1.00 92.56 163 ILE A N 1
ATOM 1253 C CA . ILE A 1 163 ? 17.398 9.856 -28.458 1.00 92.56 163 ILE A CA 1
ATOM 1254 C C . ILE A 1 163 ? 18.923 9.721 -28.497 1.00 92.56 163 ILE A C 1
ATOM 1256 O O . ILE A 1 163 ? 19.530 9.981 -29.534 1.00 92.56 163 ILE A O 1
ATOM 1260 N N . LEU A 1 164 ? 19.545 9.253 -27.410 1.00 88.69 164 LEU A N 1
ATOM 1261 C CA . LEU A 1 164 ? 20.993 9.020 -27.357 1.00 88.69 164 LEU A CA 1
ATOM 1262 C C . LEU A 1 164 ? 21.449 8.001 -28.410 1.00 88.69 164 LEU A C 1
ATOM 1264 O O . LEU A 1 164 ? 22.443 8.221 -29.101 1.00 88.69 164 LEU A O 1
ATOM 1268 N N . ALA A 1 165 ? 20.701 6.911 -28.570 1.00 87.25 165 ALA A N 1
ATOM 1269 C CA . ALA A 1 165 ? 20.993 5.891 -29.568 1.00 87.25 165 ALA A CA 1
ATOM 1270 C C . ALA A 1 165 ? 20.827 6.405 -31.010 1.00 87.25 165 ALA A C 1
ATOM 1272 O O . ALA A 1 165 ? 21.657 6.102 -31.866 1.00 87.25 165 ALA A O 1
ATOM 1273 N N . LEU A 1 166 ? 19.810 7.230 -31.281 1.00 86.50 166 LEU A N 1
ATOM 1274 C CA . LEU A 1 166 ? 19.623 7.867 -32.590 1.00 86.50 166 LEU A CA 1
ATOM 1275 C C . LEU A 1 166 ? 20.767 8.827 -32.936 1.00 86.50 166 LEU A C 1
ATOM 1277 O O . LEU A 1 166 ? 21.219 8.845 -34.079 1.00 86.50 166 LEU A O 1
ATOM 1281 N N . VAL A 1 167 ? 21.276 9.590 -31.965 1.00 87.69 167 VAL A N 1
ATOM 1282 C CA . VAL A 1 167 ? 22.444 10.462 -32.177 1.00 87.69 167 VAL A CA 1
ATOM 1283 C C . VAL A 1 167 ? 23.675 9.642 -32.580 1.00 87.69 167 VAL A C 1
ATOM 1285 O O . VAL A 1 167 ? 24.391 10.030 -33.501 1.00 87.69 167 VAL A O 1
ATOM 1288 N N . LEU A 1 168 ? 23.895 8.483 -31.949 1.00 83.31 168 LEU A N 1
ATOM 1289 C CA . LEU A 1 168 ? 24.997 7.577 -32.299 1.00 83.31 168 LEU A CA 1
ATOM 1290 C C . LEU A 1 168 ? 24.847 6.989 -33.707 1.00 83.31 168 LEU A C 1
ATOM 1292 O O . LEU A 1 168 ? 25.824 6.932 -34.450 1.00 83.31 168 LEU A O 1
ATOM 1296 N N . VAL A 1 169 ? 23.625 6.602 -34.082 1.00 84.62 169 VAL A N 1
ATOM 1297 C CA . VAL A 1 169 ? 23.289 6.118 -35.430 1.00 84.62 169 VAL A CA 1
ATOM 1298 C C . VAL A 1 169 ? 23.605 7.176 -36.487 1.00 84.62 169 VAL A C 1
ATOM 1300 O O . VAL A 1 169 ? 24.301 6.891 -37.460 1.00 84.62 169 VAL A O 1
ATOM 1303 N N . LEU A 1 170 ? 23.123 8.406 -36.290 1.00 84.19 170 LEU A N 1
ATOM 1304 C CA . LEU A 1 170 ? 23.321 9.500 -37.245 1.00 84.19 170 LEU A CA 1
ATOM 1305 C C . LEU A 1 170 ? 24.785 9.948 -37.331 1.00 84.19 170 LEU A C 1
ATOM 1307 O O . LEU A 1 170 ? 25.212 10.431 -38.376 1.00 84.19 170 LEU A O 1
ATOM 1311 N N . GLY A 1 171 ? 25.557 9.770 -36.258 1.00 81.81 171 GLY A N 1
ATOM 1312 C CA . GLY A 1 171 ? 26.983 10.079 -36.232 1.00 81.81 171 GLY A CA 1
ATOM 1313 C C . GLY A 1 171 ? 27.871 9.071 -36.967 1.00 81.81 171 GLY A C 1
ATOM 1314 O O . GLY A 1 171 ? 29.043 9.371 -37.179 1.00 81.81 171 GLY A O 1
ATOM 1315 N N . ASN A 1 172 ? 27.362 7.887 -37.336 1.00 77.38 172 ASN A N 1
ATOM 1316 C CA . ASN A 1 172 ? 28.182 6.822 -37.925 1.00 77.38 172 ASN A CA 1
ATOM 1317 C C . ASN A 1 172 ? 27.415 5.963 -38.949 1.00 77.38 172 ASN A C 1
ATOM 1319 O O . ASN A 1 172 ? 27.321 4.742 -38.829 1.00 77.38 172 ASN A O 1
ATOM 1323 N N . LEU A 1 173 ? 26.851 6.623 -39.965 1.00 77.06 173 LEU A N 1
ATOM 1324 C CA . LEU A 1 173 ? 26.012 5.993 -40.995 1.00 77.06 173 LEU A CA 1
ATOM 1325 C C . LEU A 1 173 ? 26.772 5.059 -41.953 1.00 77.06 173 LEU A C 1
ATOM 1327 O O . LEU A 1 173 ? 26.147 4.279 -42.668 1.00 77.06 173 LEU A O 1
ATOM 1331 N N . GLU A 1 174 ? 28.101 5.130 -41.978 1.00 79.12 174 GLU A N 1
ATOM 1332 C CA . GLU A 1 174 ? 28.941 4.344 -42.888 1.00 79.12 174 GLU A CA 1
ATOM 1333 C C . GLU A 1 174 ? 29.120 2.889 -42.415 1.00 79.12 174 GLU A C 1
ATOM 1335 O O . GLU A 1 174 ? 29.350 1.997 -43.233 1.00 79.12 174 GLU A O 1
ATOM 1340 N N . ASP A 1 175 ? 28.965 2.617 -41.111 1.00 77.81 175 ASP A N 1
ATOM 1341 C CA . ASP A 1 175 ? 29.142 1.284 -40.525 1.00 77.81 175 ASP A CA 1
ATOM 1342 C C . ASP A 1 175 ? 27.791 0.604 -40.243 1.00 77.81 175 ASP A C 1
ATOM 1344 O O . ASP A 1 175 ? 27.194 0.719 -39.167 1.00 77.81 175 ASP A O 1
ATOM 1348 N N . THR A 1 176 ? 27.317 -0.162 -41.227 1.00 76.44 176 THR A N 1
ATOM 1349 C CA . THR A 1 176 ? 26.058 -0.928 -41.159 1.00 76.44 176 THR A CA 1
ATOM 1350 C C . THR A 1 176 ? 25.994 -1.923 -39.993 1.00 76.44 176 THR A C 1
ATOM 1352 O O . THR A 1 176 ? 24.900 -2.220 -39.508 1.00 76.44 176 THR A O 1
ATOM 1355 N N . SER A 1 177 ? 27.140 -2.408 -39.498 1.00 77.12 177 SER A N 1
ATOM 1356 C CA . SER A 1 177 ? 27.188 -3.345 -38.368 1.00 77.12 177 SER A CA 1
ATOM 1357 C C . SER A 1 177 ? 26.856 -2.660 -37.036 1.00 77.12 177 SER A C 1
ATOM 1359 O O . SER A 1 177 ? 26.085 -3.188 -36.231 1.00 77.12 177 SER A O 1
ATOM 1361 N N . LYS A 1 178 ? 27.361 -1.436 -36.829 1.00 77.88 178 LYS A N 1
ATOM 1362 C CA . LYS A 1 178 ? 27.078 -0.622 -35.637 1.00 77.88 178 LYS A CA 1
ATOM 1363 C C . LYS A 1 178 ? 25.679 -0.026 -35.674 1.00 77.88 178 LYS A C 1
ATOM 1365 O O . LYS A 1 178 ? 25.043 0.087 -34.630 1.00 77.88 178 LYS A O 1
ATOM 1370 N N . LEU A 1 179 ? 25.180 0.272 -36.872 1.00 81.31 179 LEU A N 1
ATOM 1371 C CA . LEU A 1 179 ? 23.836 0.799 -37.083 1.00 81.31 179 LEU A CA 1
ATOM 1372 C C . LEU A 1 179 ? 22.759 -0.101 -36.454 1.00 81.31 179 LEU A C 1
ATOM 1374 O O . LEU A 1 179 ? 21.937 0.370 -35.668 1.00 81.31 179 LEU A O 1
ATOM 1378 N N . GLY A 1 180 ? 22.797 -1.405 -36.752 1.00 81.75 180 GLY A N 1
ATOM 1379 C CA . GLY A 1 180 ? 21.840 -2.372 -36.205 1.00 81.75 180 GLY A CA 1
ATOM 1380 C C . GLY A 1 180 ? 21.922 -2.489 -34.680 1.00 81.75 180 GLY A C 1
ATOM 1381 O O . GLY A 1 180 ? 20.893 -2.476 -34.003 1.00 81.75 180 GLY A O 1
ATOM 1382 N N . SER A 1 181 ? 23.141 -2.524 -34.130 1.00 82.25 181 SER A N 1
ATOM 1383 C CA . SER A 1 181 ? 23.354 -2.575 -32.680 1.00 82.25 181 SER A CA 1
ATOM 1384 C C . SER A 1 181 ? 22.804 -1.335 -31.975 1.00 82.25 181 SER A C 1
ATOM 1386 O O . SER A 1 181 ? 22.113 -1.474 -30.971 1.00 82.25 181 SER A O 1
ATOM 1388 N N . SER A 1 182 ? 23.050 -0.127 -32.487 1.00 83.00 182 SER A N 1
ATOM 1389 C CA . SER A 1 182 ? 22.565 1.103 -31.852 1.00 83.00 182 SER A CA 1
ATOM 1390 C C . SER A 1 182 ? 21.039 1.226 -31.889 1.00 83.00 182 SER A C 1
ATOM 1392 O O . SER A 1 182 ? 20.436 1.637 -30.898 1.00 83.00 182 SER A O 1
ATOM 1394 N N . ILE A 1 183 ? 20.389 0.809 -32.981 1.00 86.12 183 ILE A N 1
ATOM 1395 C CA . ILE A 1 183 ? 18.919 0.769 -33.055 1.00 86.12 183 ILE A CA 1
ATOM 1396 C C . ILE A 1 183 ? 18.350 -0.231 -32.039 1.00 86.12 183 ILE A C 1
ATOM 1398 O O . ILE A 1 183 ? 17.361 0.070 -31.367 1.00 86.12 183 ILE A O 1
ATOM 1402 N N . ALA A 1 184 ? 18.986 -1.395 -31.872 1.00 86.06 184 ALA A N 1
ATOM 1403 C CA . ALA A 1 184 ? 18.571 -2.375 -30.871 1.00 86.06 184 ALA A CA 1
ATOM 1404 C C . ALA A 1 184 ? 18.638 -1.796 -29.446 1.00 86.06 184 ALA A C 1
ATOM 1406 O O . ALA A 1 184 ? 17.662 -1.904 -28.704 1.00 86.06 184 ALA A O 1
ATOM 1407 N N . VAL A 1 185 ? 19.724 -1.093 -29.087 1.00 86.94 185 VAL A N 1
ATOM 1408 C CA . VAL A 1 185 ? 19.852 -0.411 -27.782 1.00 86.94 185 VAL A CA 1
ATOM 1409 C C . VAL A 1 185 ? 18.713 0.588 -27.551 1.00 86.94 185 VAL A C 1
ATOM 1411 O O . VAL A 1 185 ? 18.149 0.625 -26.457 1.00 86.94 185 VAL A O 1
ATOM 1414 N N . ALA A 1 186 ? 18.321 1.359 -28.573 1.00 89.12 186 ALA A N 1
ATOM 1415 C CA . ALA A 1 186 ? 17.212 2.314 -28.483 1.00 89.12 186 ALA A CA 1
ATOM 1416 C C . ALA A 1 186 ? 15.890 1.629 -28.083 1.00 89.12 186 ALA A C 1
ATOM 1418 O O . ALA A 1 186 ? 15.189 2.054 -27.158 1.00 89.12 186 ALA A O 1
ATOM 1419 N N . LEU A 1 187 ? 15.554 0.543 -28.780 1.00 91.06 187 LEU A N 1
ATOM 1420 C CA . LEU A 1 187 ? 14.313 -0.198 -28.557 1.00 91.06 187 LEU A CA 1
ATOM 1421 C C . LEU A 1 187 ? 14.327 -0.922 -27.206 1.00 91.06 187 LEU A C 1
ATOM 1423 O O . LEU A 1 187 ? 13.327 -0.888 -26.486 1.00 91.06 187 LEU A O 1
ATOM 1427 N N . ILE A 1 188 ? 15.468 -1.501 -26.820 1.00 91.81 188 ILE A N 1
ATOM 1428 C CA . ILE A 1 188 ? 15.648 -2.155 -25.517 1.00 91.81 188 ILE A CA 1
ATOM 1429 C C . ILE A 1 188 ? 15.523 -1.137 -24.375 1.00 91.81 188 ILE A C 1
ATOM 1431 O O . ILE A 1 188 ? 14.857 -1.422 -23.382 1.00 91.81 188 ILE A O 1
ATOM 1435 N N . ALA A 1 189 ? 16.067 0.077 -24.516 1.00 92.88 189 ALA A N 1
ATOM 1436 C CA . ALA A 1 189 ? 15.902 1.136 -23.517 1.00 92.88 189 ALA A CA 1
ATOM 1437 C C . ALA A 1 189 ? 14.424 1.512 -23.314 1.00 92.88 189 ALA A C 1
ATOM 1439 O O . ALA A 1 189 ? 13.962 1.651 -22.179 1.00 92.88 189 ALA A O 1
ATOM 1440 N N . THR A 1 190 ? 13.648 1.606 -24.397 1.00 94.38 190 THR A N 1
ATOM 1441 C CA . THR A 1 190 ? 12.198 1.860 -24.308 1.00 94.38 190 THR A CA 1
ATOM 1442 C C . THR A 1 190 ? 11.471 0.708 -23.623 1.00 94.38 190 THR A C 1
ATOM 1444 O O . THR A 1 190 ? 10.651 0.934 -22.730 1.00 94.38 190 THR A O 1
ATOM 1447 N N . LEU A 1 191 ? 11.802 -0.530 -24.005 1.00 92.69 191 LEU A N 1
ATOM 1448 C CA . LEU A 1 191 ? 11.244 -1.732 -23.396 1.00 92.69 191 LEU A CA 1
ATOM 1449 C C . LEU A 1 191 ? 11.513 -1.751 -21.889 1.00 92.69 191 LEU A C 1
ATOM 1451 O O . LEU A 1 191 ? 10.585 -1.951 -21.112 1.00 92.69 191 LEU A O 1
ATOM 1455 N N . TYR A 1 192 ? 12.751 -1.491 -21.467 1.00 93.81 192 TYR A N 1
ATOM 1456 C CA . TYR A 1 192 ? 13.131 -1.453 -20.057 1.00 93.81 192 TYR A CA 1
ATOM 1457 C C . TYR A 1 192 ? 12.388 -0.366 -19.284 1.00 93.81 192 TYR A C 1
ATOM 1459 O O . TYR A 1 192 ? 11.863 -0.654 -18.210 1.00 93.81 192 TYR A O 1
ATOM 1467 N N . GLY A 1 193 ? 12.281 0.849 -19.830 1.00 94.62 193 GLY A N 1
ATOM 1468 C CA . GLY A 1 193 ? 11.565 1.945 -19.170 1.00 94.62 193 GLY A CA 1
ATOM 1469 C C . GLY A 1 193 ? 10.095 1.612 -18.916 1.00 94.62 193 GLY A C 1
ATOM 1470 O O . GLY A 1 193 ? 9.599 1.724 -17.794 1.00 94.62 193 GLY A O 1
ATOM 1471 N N . VAL A 1 194 ? 9.394 1.131 -19.945 1.00 95.19 194 VAL A N 1
ATOM 1472 C CA . VAL A 1 194 ? 7.970 0.784 -19.835 1.00 95.19 194 VAL A CA 1
ATOM 1473 C C . VAL A 1 194 ? 7.759 -0.469 -18.979 1.00 95.19 194 VAL A C 1
ATOM 1475 O O . VAL A 1 194 ? 6.814 -0.511 -18.184 1.00 95.19 194 VAL A O 1
ATOM 1478 N N . ALA A 1 195 ? 8.626 -1.478 -19.106 1.00 93.88 195 ALA A N 1
ATOM 1479 C CA . ALA A 1 195 ? 8.528 -2.720 -18.347 1.00 93.88 195 ALA A CA 1
ATOM 1480 C C . ALA A 1 195 ? 8.762 -2.485 -16.853 1.00 93.88 195 ALA A C 1
ATOM 1482 O O . ALA A 1 195 ? 7.945 -2.912 -16.041 1.00 93.88 195 ALA A O 1
ATOM 1483 N N . VAL A 1 196 ? 9.823 -1.772 -16.468 1.00 93.88 196 VAL A N 1
ATOM 1484 C CA . VAL A 1 196 ? 10.121 -1.504 -15.053 1.00 93.88 196 VAL A CA 1
ATOM 1485 C C . VAL A 1 196 ? 9.027 -0.634 -14.422 1.00 93.88 196 VAL A C 1
ATOM 1487 O O . VAL A 1 196 ? 8.563 -0.936 -13.319 1.00 93.88 196 VAL A O 1
ATOM 1490 N N . ALA A 1 197 ? 8.530 0.382 -15.134 1.00 95.25 197 ALA A N 1
ATOM 1491 C CA . ALA A 1 197 ? 7.414 1.197 -14.659 1.00 95.25 197 ALA A CA 1
ATOM 1492 C C . ALA A 1 197 ? 6.165 0.359 -14.349 1.00 95.25 197 ALA A C 1
ATOM 1494 O O . ALA A 1 197 ? 5.644 0.394 -13.232 1.00 95.25 197 ALA A O 1
ATOM 1495 N N . ASN A 1 198 ? 5.696 -0.423 -15.324 1.00 93.56 198 ASN A N 1
ATOM 1496 C CA . ASN A 1 198 ? 4.385 -1.069 -15.248 1.00 93.56 198 ASN A CA 1
ATOM 1497 C C . ASN A 1 198 ? 4.402 -2.440 -14.569 1.00 93.56 198 ASN A C 1
ATOM 1499 O O . ASN A 1 198 ? 3.398 -2.834 -13.977 1.00 93.56 198 ASN A O 1
ATOM 1503 N N . LEU A 1 199 ? 5.516 -3.170 -14.627 1.00 92.25 199 LEU A N 1
ATOM 1504 C CA . LEU A 1 199 ? 5.637 -4.470 -13.967 1.00 92.25 199 LEU A CA 1
ATOM 1505 C C . LEU A 1 199 ? 6.122 -4.354 -12.528 1.00 92.25 199 LEU A C 1
ATOM 1507 O O . LEU A 1 199 ? 5.846 -5.257 -11.743 1.00 92.25 199 LEU A O 1
ATOM 1511 N N . PHE A 1 200 ? 6.817 -3.273 -12.164 1.00 92.25 200 PHE A N 1
ATOM 1512 C CA . PHE A 1 200 ? 7.400 -3.137 -10.832 1.00 92.25 200 PHE A CA 1
ATOM 1513 C C . PHE A 1 200 ? 6.870 -1.921 -10.068 1.00 92.25 200 PHE A C 1
ATOM 1515 O O . PHE A 1 200 ? 6.169 -2.099 -9.070 1.00 92.25 200 PHE A O 1
ATOM 1522 N N . PHE A 1 201 ? 7.142 -0.694 -10.518 1.00 93.94 201 PHE A N 1
ATOM 1523 C CA . PHE A 1 201 ? 6.842 0.501 -9.719 1.00 93.94 201 PHE A CA 1
ATOM 1524 C C . PHE A 1 201 ? 5.338 0.735 -9.506 1.00 93.94 201 PHE A C 1
ATOM 1526 O O . PHE A 1 201 ? 4.905 0.889 -8.361 1.00 93.94 201 PHE A O 1
ATOM 1533 N N . VAL A 1 202 ? 4.522 0.679 -10.566 1.00 93.75 202 VAL A N 1
ATOM 1534 C CA . VAL A 1 202 ? 3.065 0.894 -10.468 1.00 93.75 202 VAL A CA 1
ATOM 1535 C C . VAL A 1 202 ? 2.383 -0.149 -9.565 1.00 93.75 202 VAL A C 1
ATOM 1537 O O . VAL A 1 202 ? 1.659 0.249 -8.644 1.00 93.75 202 VAL A O 1
ATOM 1540 N N . PRO A 1 203 ? 2.599 -1.473 -9.740 1.00 92.44 203 PRO A N 1
ATOM 1541 C CA . PRO A 1 203 ? 1.985 -2.473 -8.869 1.00 92.44 203 PRO A CA 1
ATOM 1542 C C . PRO A 1 203 ? 2.408 -2.335 -7.406 1.00 92.44 203 PRO A C 1
ATOM 1544 O O . PRO A 1 203 ? 1.580 -2.523 -6.512 1.00 92.44 203 PRO A O 1
ATOM 1547 N N . VAL A 1 204 ? 3.676 -1.995 -7.146 1.00 91.94 204 VAL A N 1
ATOM 1548 C CA . VAL A 1 204 ? 4.187 -1.786 -5.784 1.00 91.94 204 VAL A CA 1
ATOM 1549 C C . VAL A 1 204 ? 3.519 -0.578 -5.135 1.00 91.94 204 VAL A C 1
ATOM 1551 O O . VAL A 1 204 ? 3.009 -0.713 -4.020 1.00 91.94 204 VAL A O 1
ATOM 1554 N N . ALA A 1 205 ? 3.444 0.555 -5.841 1.00 92.38 205 ALA A N 1
ATOM 1555 C CA . ALA A 1 205 ? 2.772 1.758 -5.357 1.00 92.38 205 ALA A CA 1
ATOM 1556 C C . ALA A 1 205 ? 1.305 1.470 -5.009 1.00 92.38 205 ALA A C 1
ATOM 1558 O O . ALA A 1 205 ? 0.862 1.708 -3.886 1.00 92.38 205 ALA A O 1
ATOM 1559 N N . LYS A 1 206 ? 0.556 0.851 -5.931 1.00 92.06 206 LYS A N 1
ATOM 1560 C CA . LYS A 1 206 ? -0.856 0.512 -5.701 1.00 92.06 206 LYS A CA 1
ATOM 1561 C C . LYS A 1 206 ? -1.052 -0.478 -4.561 1.00 92.06 206 LYS A C 1
ATOM 1563 O O . LYS A 1 206 ? -2.007 -0.363 -3.796 1.00 92.06 206 LYS A O 1
ATOM 1568 N N . LYS A 1 207 ? -0.161 -1.457 -4.412 1.00 90.25 207 LYS A N 1
ATOM 1569 C CA . LYS A 1 207 ? -0.277 -2.451 -3.343 1.00 90.25 207 LYS A CA 1
ATOM 1570 C C . LYS A 1 207 ? -0.036 -1.845 -1.961 1.00 90.25 207 LYS A C 1
ATOM 1572 O O . LYS A 1 207 ? -0.747 -2.205 -1.021 1.00 90.25 207 LYS A O 1
ATOM 1577 N N . LEU A 1 208 ? 0.947 -0.956 -1.842 1.00 90.31 208 LEU A N 1
ATOM 1578 C CA . LEU A 1 208 ? 1.220 -0.219 -0.612 1.00 90.31 208 LEU A CA 1
ATOM 1579 C C . LEU A 1 208 ? 0.073 0.749 -0.274 1.00 90.31 208 LEU A C 1
ATOM 1581 O O . LEU A 1 208 ? -0.275 0.867 0.896 1.00 90.31 208 LEU A O 1
ATOM 1585 N N . ASP A 1 209 ? -0.563 1.364 -1.274 1.00 92.38 209 ASP A N 1
ATOM 1586 C CA . ASP A 1 209 ? -1.697 2.278 -1.081 1.00 92.38 209 ASP A CA 1
ATOM 1587 C C . ASP A 1 209 ? -2.913 1.537 -0.507 1.00 92.38 209 ASP A C 1
ATOM 1589 O O . ASP A 1 209 ? -3.406 1.873 0.566 1.00 92.38 209 ASP A O 1
ATOM 1593 N N . VAL A 1 210 ? -3.278 0.398 -1.107 1.00 90.75 210 VAL A N 1
ATOM 1594 C CA . VAL A 1 210 ? -4.327 -0.493 -0.574 1.00 90.75 210 VAL A CA 1
ATOM 1595 C C . VAL A 1 210 ? -4.002 -0.976 0.845 1.00 90.75 210 VAL A C 1
ATOM 1597 O O . VAL A 1 210 ? -4.899 -1.205 1.658 1.00 90.75 210 VAL A O 1
ATOM 1600 N N . LYS A 1 211 ? -2.719 -1.182 1.169 1.00 89.69 211 LYS A N 1
ATOM 1601 C CA . LYS A 1 211 ? -2.302 -1.569 2.523 1.00 89.69 211 LYS A CA 1
ATOM 1602 C C . LYS A 1 211 ? -2.453 -0.406 3.509 1.00 89.69 211 LYS A C 1
ATOM 1604 O O . LYS A 1 211 ? -2.936 -0.637 4.614 1.00 89.69 211 LYS A O 1
ATOM 1609 N N . ASN A 1 212 ? -2.089 0.807 3.103 1.00 92.25 212 ASN A N 1
ATOM 1610 C CA . ASN A 1 212 ? -2.266 2.025 3.888 1.00 92.25 212 ASN A CA 1
ATOM 1611 C C . ASN A 1 212 ? -3.750 2.294 4.177 1.00 92.25 212 ASN A C 1
ATOM 1613 O O . ASN A 1 212 ? -4.110 2.525 5.325 1.00 92.25 212 ASN A O 1
ATOM 1617 N N . GLU A 1 213 ? -4.628 2.165 3.181 1.00 91.69 213 GLU A N 1
ATOM 1618 C CA . GLU A 1 213 ? -6.079 2.302 3.370 1.00 91.69 213 GLU A CA 1
ATOM 1619 C C . GLU A 1 213 ? -6.634 1.300 4.391 1.00 91.69 213 GLU A C 1
ATOM 1621 O O . GLU A 1 213 ? -7.442 1.659 5.247 1.00 91.69 213 GLU A O 1
ATOM 1626 N N . ARG A 1 214 ? -6.165 0.045 4.356 1.00 89.69 214 ARG A N 1
ATOM 1627 C CA . ARG A 1 214 ? -6.550 -0.960 5.359 1.00 89.69 214 ARG A CA 1
ATOM 1628 C C . ARG A 1 214 ? -6.038 -0.625 6.753 1.00 89.69 214 ARG A C 1
ATOM 1630 O O . ARG A 1 214 ? -6.770 -0.824 7.716 1.00 89.69 214 ARG A O 1
ATOM 1637 N N . GLU A 1 215 ? -4.808 -0.129 6.877 1.00 90.94 215 GLU A N 1
ATOM 1638 C CA . GLU A 1 215 ? -4.269 0.296 8.173 1.00 90.94 215 GLU A CA 1
ATOM 1639 C C . GLU A 1 215 ? -5.058 1.486 8.740 1.00 90.94 215 GLU A C 1
ATOM 1641 O O . GLU A 1 215 ? -5.387 1.491 9.925 1.00 90.94 215 GLU A O 1
ATOM 1646 N N . ILE A 1 216 ? -5.426 2.457 7.898 1.00 93.06 216 ILE A N 1
ATOM 1647 C CA . ILE A 1 216 ? -6.290 3.581 8.286 1.00 93.06 216 ILE A CA 1
ATOM 1648 C C . ILE A 1 216 ? -7.632 3.060 8.795 1.00 93.06 216 ILE A C 1
ATOM 1650 O O . ILE A 1 216 ? -8.041 3.432 9.893 1.00 93.06 216 ILE A O 1
ATOM 1654 N N . LEU A 1 217 ? -8.279 2.162 8.047 1.00 91.38 217 LEU A N 1
ATOM 1655 C CA . LEU A 1 217 ? -9.554 1.569 8.443 1.00 91.38 217 LEU A CA 1
ATOM 1656 C C . LEU A 1 217 ? -9.452 0.862 9.802 1.00 91.38 217 LEU A C 1
ATOM 1658 O O . LEU A 1 217 ? -10.278 1.085 10.683 1.00 91.38 217 LEU A O 1
ATOM 1662 N N . MET A 1 218 ? -8.416 0.044 10.000 1.00 90.94 218 MET A N 1
ATOM 1663 C CA . MET A 1 218 ? -8.182 -0.657 11.265 1.00 90.94 218 MET A CA 1
ATOM 1664 C C . MET A 1 218 ? -8.003 0.313 12.439 1.00 90.94 218 MET A C 1
ATOM 1666 O O . MET A 1 218 ? -8.585 0.103 13.502 1.00 90.94 218 MET A O 1
ATOM 1670 N N . LYS A 1 219 ? -7.250 1.404 12.259 1.00 92.81 219 LYS A N 1
ATOM 1671 C CA . LYS A 1 219 ? -7.060 2.410 13.316 1.00 92.81 219 LYS A CA 1
ATOM 1672 C C . LYS A 1 219 ? -8.308 3.245 13.576 1.00 92.81 219 LYS A C 1
ATOM 1674 O O . LYS A 1 219 ? -8.582 3.560 14.729 1.00 92.81 219 LYS A O 1
ATOM 1679 N N . GLN A 1 220 ? -9.101 3.534 12.548 1.00 92.94 220 GLN A N 1
ATOM 1680 C CA . GLN A 1 220 ? -10.417 4.157 12.709 1.00 92.94 220 GLN A CA 1
ATOM 1681 C C . GLN A 1 220 ? -11.372 3.253 13.497 1.00 92.94 220 GLN A C 1
ATOM 1683 O O . GLN A 1 220 ? -12.055 3.735 14.394 1.00 92.94 220 GLN A O 1
ATOM 1688 N N . MET A 1 221 ? -11.372 1.939 13.238 1.00 92.00 221 MET A N 1
ATOM 1689 C CA . MET A 1 221 ? -12.128 0.977 14.048 1.00 92.00 221 MET A CA 1
ATOM 1690 C C . MET A 1 221 ? -11.656 0.970 15.505 1.00 92.00 221 MET A C 1
ATOM 1692 O O . MET A 1 221 ? -12.479 0.947 16.414 1.00 92.00 221 MET A O 1
ATOM 1696 N N . ILE A 1 222 ? -10.341 1.009 15.745 1.00 93.12 222 ILE A N 1
ATOM 1697 C CA . ILE A 1 222 ? -9.786 1.094 17.104 1.00 93.12 222 ILE A CA 1
ATOM 1698 C C . ILE A 1 222 ? -10.263 2.372 17.802 1.00 93.12 222 ILE A C 1
ATOM 1700 O O . ILE A 1 222 ? -10.681 2.309 18.956 1.00 93.12 222 ILE A O 1
ATOM 1704 N N . LEU A 1 223 ? -10.232 3.512 17.110 1.00 94.19 223 LEU A N 1
ATOM 1705 C CA . LEU A 1 223 ? -10.705 4.784 17.645 1.00 94.19 223 LEU A CA 1
ATOM 1706 C C . LEU A 1 223 ? -12.194 4.730 18.004 1.00 94.19 223 LEU A C 1
ATOM 1708 O O . LEU A 1 223 ? -12.568 5.051 19.127 1.00 94.19 223 LEU A O 1
ATOM 1712 N N . GLU A 1 224 ? -13.037 4.269 17.083 1.00 92.69 224 GLU A N 1
ATOM 1713 C CA . GLU A 1 224 ? -14.482 4.183 17.307 1.00 92.69 224 GLU A CA 1
ATOM 1714 C C . GLU A 1 224 ? -14.826 3.217 18.448 1.00 92.69 224 GLU A C 1
ATOM 1716 O O . GLU A 1 224 ? -15.677 3.507 19.289 1.00 92.69 224 GLU A O 1
ATOM 1721 N N . GLY A 1 225 ? -14.120 2.085 18.521 1.00 92.56 225 GLY A N 1
ATOM 1722 C CA . GLY A 1 225 ? -14.269 1.114 19.601 1.00 92.56 225 GLY A CA 1
ATOM 1723 C C . GLY A 1 225 ? -13.873 1.697 20.953 1.00 92.56 225 GLY A C 1
ATOM 1724 O O . GLY A 1 225 ? -14.554 1.462 21.948 1.00 92.56 225 GLY A O 1
ATOM 1725 N N . LEU A 1 226 ? -12.808 2.497 20.989 1.00 92.69 226 LEU A N 1
ATOM 1726 C CA . LEU A 1 226 ? -12.338 3.158 22.200 1.00 92.69 226 LEU A CA 1
ATOM 1727 C C . LEU A 1 226 ? -13.363 4.171 22.726 1.00 92.69 226 LEU A C 1
ATOM 1729 O O . LEU A 1 226 ? -13.674 4.155 23.916 1.00 92.69 226 LEU A O 1
ATOM 1733 N N . LEU A 1 227 ? -13.928 4.995 21.839 1.00 93.00 227 LEU A N 1
ATOM 1734 C CA . LEU A 1 227 ? -14.971 5.963 22.188 1.00 93.00 227 LEU A CA 1
ATOM 1735 C C . LEU A 1 227 ? -16.253 5.260 22.665 1.00 93.00 227 LEU A C 1
ATOM 1737 O O . LEU A 1 227 ? -16.854 5.680 23.651 1.00 93.00 227 LEU A O 1
ATOM 1741 N N . ALA A 1 228 ? -16.643 4.154 22.024 1.00 92.31 228 ALA A N 1
ATOM 1742 C CA . ALA A 1 228 ? -17.821 3.379 22.417 1.00 92.31 228 ALA A CA 1
ATOM 1743 C C . ALA A 1 228 ? -17.646 2.692 23.787 1.00 92.31 228 ALA A C 1
ATOM 1745 O O . ALA A 1 228 ? -18.567 2.677 24.606 1.00 92.31 228 ALA A O 1
ATOM 1746 N N . VAL A 1 229 ? -16.448 2.164 24.071 1.00 92.00 229 VAL A N 1
ATOM 1747 C CA . VAL A 1 229 ? -16.108 1.603 25.390 1.00 92.00 229 VAL A CA 1
ATOM 1748 C C . VAL A 1 229 ? -16.088 2.694 26.461 1.00 92.00 229 VAL A C 1
ATOM 1750 O O . VAL A 1 229 ? -16.624 2.480 27.547 1.00 92.00 229 VAL A O 1
ATOM 1753 N N . GLN A 1 230 ? -15.529 3.870 26.161 1.00 90.69 230 GLN A N 1
ATOM 1754 C CA . GLN A 1 230 ? -15.535 5.017 27.074 1.00 90.69 230 GLN A CA 1
ATOM 1755 C C . GLN A 1 230 ? -16.961 5.492 27.389 1.00 90.69 230 GLN A C 1
ATOM 1757 O O . GLN A 1 230 ? -17.255 5.819 28.536 1.00 90.69 230 GLN A O 1
ATOM 1762 N N . ALA A 1 231 ? -17.856 5.481 26.397 1.00 89.75 231 ALA A N 1
ATOM 1763 C CA . ALA A 1 231 ? -19.269 5.815 26.565 1.00 89.75 231 ALA A CA 1
ATOM 1764 C C . ALA A 1 231 ? -20.069 4.759 27.359 1.00 89.75 231 ALA A C 1
ATOM 1766 O O . ALA A 1 231 ? -21.240 4.980 27.666 1.00 89.75 231 ALA A O 1
ATOM 1767 N N . GLY A 1 232 ? -19.470 3.610 27.695 1.00 87.69 232 GLY A N 1
ATOM 1768 C CA . GLY A 1 232 ? -20.133 2.543 28.449 1.00 87.69 232 GLY A CA 1
ATOM 1769 C C . GLY A 1 232 ? -21.148 1.735 27.630 1.00 87.69 232 GLY A C 1
ATOM 1770 O O . GLY A 1 232 ? -22.064 1.123 28.194 1.00 87.69 232 GLY A O 1
ATOM 1771 N N . GLU A 1 233 ? -21.012 1.715 26.300 1.00 89.56 233 GLU A N 1
ATOM 1772 C CA . GLU A 1 233 ? -21.903 0.954 25.425 1.00 89.56 233 GLU A CA 1
ATOM 1773 C C . GLU A 1 233 ? -21.848 -0.563 25.709 1.00 89.56 233 GLU A C 1
ATOM 1775 O O . GLU A 1 233 ? -20.892 -1.109 26.261 1.00 89.56 233 GLU A O 1
ATOM 1780 N N . SER A 1 234 ? -22.911 -1.293 25.349 1.00 89.62 234 SER A N 1
ATOM 1781 C CA . SER A 1 234 ? -22.917 -2.761 25.467 1.00 89.62 234 SER A CA 1
ATOM 1782 C C . SER A 1 234 ? -21.972 -3.420 24.464 1.00 89.62 234 SER A C 1
ATOM 1784 O O . SER A 1 234 ? -21.896 -2.984 23.321 1.00 89.62 234 SER A O 1
ATOM 1786 N N . SER A 1 235 ? -21.334 -4.529 24.847 1.00 88.81 235 SER A N 1
ATOM 1787 C CA . SER A 1 235 ? -20.489 -5.348 23.959 1.00 88.81 235 SER A CA 1
ATOM 1788 C C . SER A 1 235 ? -21.186 -5.731 22.642 1.00 88.81 235 SER A C 1
ATOM 1790 O O . SER A 1 235 ? -20.579 -5.726 21.567 1.00 88.81 235 SER A O 1
ATOM 1792 N N . PHE A 1 236 ? -22.505 -5.958 22.675 1.00 88.50 236 PHE A N 1
ATOM 1793 C CA . PHE A 1 236 ? -23.298 -6.156 21.461 1.00 88.50 236 PHE A CA 1
ATOM 1794 C C . PHE A 1 236 ? -23.324 -4.912 20.557 1.00 88.50 236 PHE A C 1
ATOM 1796 O O . PHE A 1 236 ? -23.086 -5.029 19.353 1.00 88.50 236 PHE A O 1
ATOM 1803 N N . LEU A 1 237 ? -23.578 -3.730 21.128 1.00 88.25 237 LEU A N 1
ATOM 1804 C CA . LEU A 1 237 ? -23.652 -2.468 20.389 1.00 88.25 237 LEU A CA 1
ATOM 1805 C C . LEU A 1 237 ? -22.283 -2.047 19.840 1.00 88.25 237 LEU A C 1
ATOM 1807 O O . LEU A 1 237 ? -22.188 -1.726 18.658 1.00 88.25 237 LEU A O 1
ATOM 1811 N N . VAL A 1 238 ? -21.219 -2.173 20.640 1.00 89.38 238 VAL A N 1
ATOM 1812 C CA . VAL A 1 238 ? -19.833 -1.939 20.198 1.00 89.38 238 VAL A CA 1
ATOM 1813 C C . VAL A 1 238 ? -19.502 -2.839 19.006 1.00 89.38 238 VAL A C 1
ATOM 1815 O O . VAL A 1 238 ? -18.994 -2.378 17.986 1.00 89.38 238 VAL A O 1
ATOM 1818 N N . GLY A 1 239 ? -19.862 -4.124 19.082 1.00 86.06 239 GLY A N 1
ATOM 1819 C CA . GLY A 1 239 ? -19.663 -5.060 17.978 1.00 86.06 239 GLY A CA 1
ATOM 1820 C C . GLY A 1 239 ? -20.436 -4.686 16.710 1.00 86.06 239 GLY A C 1
ATOM 1821 O O . GLY A 1 239 ? -19.888 -4.787 15.615 1.00 86.06 239 GLY A O 1
ATOM 1822 N N . GLN A 1 240 ? -21.693 -4.249 16.831 1.00 86.19 240 GLN A N 1
ATOM 1823 C CA . GLN A 1 240 ? -22.500 -3.763 15.701 1.00 86.19 240 GLN A CA 1
ATOM 1824 C C . GLN A 1 240 ? -21.878 -2.516 15.061 1.00 86.19 240 GLN A C 1
ATOM 1826 O O . GLN A 1 240 ? -21.740 -2.462 13.840 1.00 86.19 240 GLN A O 1
ATOM 1831 N N . ARG A 1 241 ? -21.448 -1.554 15.884 1.00 85.81 241 ARG A N 1
ATOM 1832 C CA . ARG A 1 241 ? -20.842 -0.290 15.452 1.00 85.81 241 ARG A CA 1
ATOM 1833 C C . ARG A 1 241 ? -19.538 -0.522 14.691 1.00 85.81 241 ARG A C 1
ATOM 1835 O O . ARG A 1 241 ? -19.390 -0.053 13.569 1.00 85.81 241 ARG A O 1
ATOM 1842 N N . LEU A 1 242 ? -18.651 -1.359 15.230 1.00 86.12 242 LEU A N 1
ATOM 1843 C CA . LEU A 1 242 ? -17.397 -1.722 14.564 1.00 86.12 242 LEU A CA 1
ATOM 1844 C C . LEU A 1 242 ? -17.613 -2.520 13.274 1.00 86.12 242 LEU A C 1
ATOM 1846 O O . LEU A 1 242 ? -16.888 -2.332 12.301 1.00 86.12 242 LEU A O 1
ATOM 1850 N N . LYS A 1 243 ? -18.624 -3.396 13.234 1.00 84.56 243 LYS A N 1
ATOM 1851 C CA . LYS A 1 243 ? -18.997 -4.114 12.006 1.00 84.56 243 LYS A CA 1
ATOM 1852 C C . LYS A 1 243 ? -19.590 -3.191 10.945 1.00 84.56 243 LYS A C 1
ATOM 1854 O O . LYS A 1 243 ? -19.451 -3.498 9.766 1.00 84.56 243 LYS A O 1
ATOM 1859 N N . ALA A 1 244 ? -20.242 -2.098 11.340 1.00 82.88 244 ALA A N 1
ATOM 1860 C CA . ALA A 1 244 ? -20.776 -1.106 10.411 1.00 82.88 244 ALA A CA 1
ATOM 1861 C C . ALA A 1 244 ? -19.666 -0.294 9.721 1.00 82.88 244 ALA A C 1
ATOM 1863 O O . ALA A 1 244 ? -19.842 0.114 8.578 1.00 82.88 244 ALA A O 1
ATOM 1864 N N . CYS A 1 245 ? -18.503 -0.127 10.362 1.00 73.56 245 CYS A N 1
ATOM 1865 C CA . CYS A 1 245 ? -17.325 0.493 9.744 1.00 73.56 245 CYS A CA 1
ATOM 1866 C C . CYS A 1 245 ? -16.695 -0.367 8.633 1.00 73.56 245 CYS A C 1
ATOM 1868 O O . CYS A 1 245 ? -15.844 0.109 7.889 1.00 73.56 245 CYS A O 1
ATOM 1870 N N . VAL A 1 246 ? -17.078 -1.639 8.524 1.00 75.94 246 VAL A N 1
ATOM 1871 C CA . VAL A 1 246 ? -16.456 -2.620 7.637 1.00 75.94 246 VAL A CA 1
ATOM 1872 C C . VAL A 1 246 ? -17.374 -2.918 6.447 1.00 75.94 246 VAL A C 1
ATOM 1874 O O . VAL A 1 246 ? -18.588 -3.030 6.600 1.00 75.94 246 VAL A O 1
ATOM 1877 N N . SER A 1 247 ? -16.799 -3.092 5.250 1.00 68.81 247 SER A N 1
ATOM 1878 C CA . SER A 1 247 ? -17.572 -3.425 4.045 1.00 68.81 247 SER A CA 1
ATOM 1879 C C . SER A 1 247 ? -18.391 -4.708 4.223 1.00 68.81 247 SER A C 1
ATOM 1881 O O . SER A 1 247 ? -17.959 -5.649 4.889 1.00 68.81 247 SER A O 1
ATOM 1883 N N . GLU A 1 248 ? -19.562 -4.787 3.590 1.00 62.34 248 GLU A N 1
ATOM 1884 C CA . GLU A 1 248 ? -20.504 -5.908 3.737 1.00 62.34 248 GLU A CA 1
ATOM 1885 C C . GLU A 1 248 ? -19.863 -7.278 3.424 1.00 62.34 248 GLU A C 1
ATOM 1887 O O . GLU 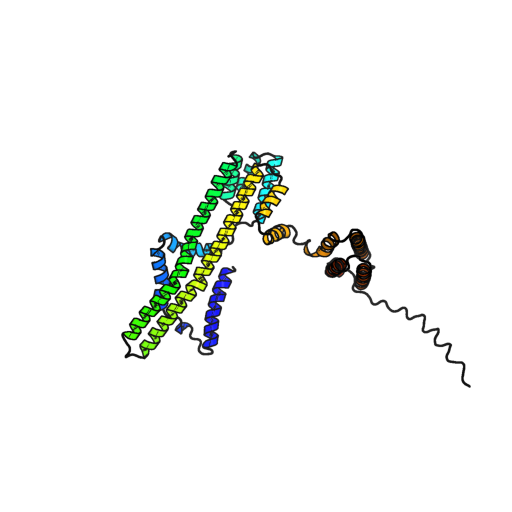A 1 248 ? -20.063 -8.270 4.133 1.00 62.34 248 GLU A O 1
ATOM 1892 N N . GLY A 1 249 ? -18.965 -7.314 2.434 1.00 59.19 249 GLY A N 1
ATOM 1893 C CA . GLY A 1 249 ? -18.168 -8.496 2.104 1.00 59.19 249 GLY A CA 1
ATOM 1894 C C . GLY A 1 249 ? -17.201 -8.923 3.215 1.00 59.19 249 GLY A C 1
ATOM 1895 O O . GLY A 1 249 ? -16.980 -10.117 3.411 1.00 59.19 249 GLY A O 1
ATOM 1896 N N . LEU A 1 250 ? -16.645 -7.986 3.982 1.00 62.19 250 LEU A N 1
ATOM 1897 C CA . LEU A 1 250 ? -15.771 -8.286 5.116 1.00 62.19 250 LEU A CA 1
ATOM 1898 C C . LEU A 1 250 ? -16.582 -8.536 6.404 1.00 62.19 250 LEU A C 1
ATOM 1900 O O . LEU A 1 250 ? -16.216 -9.420 7.176 1.00 62.19 250 LEU A O 1
ATOM 1904 N N . ARG A 1 251 ? -17.751 -7.902 6.568 1.00 62.59 251 ARG A N 1
ATOM 1905 C CA . ARG A 1 251 ? -18.741 -8.211 7.616 1.00 62.59 251 ARG A CA 1
ATOM 1906 C C . ARG A 1 251 ? -19.195 -9.669 7.542 1.00 62.59 251 ARG A C 1
ATOM 1908 O O . ARG A 1 251 ? -19.134 -10.379 8.544 1.00 62.59 251 ARG A O 1
ATOM 1915 N N . SER A 1 252 ? -19.518 -10.158 6.343 1.00 59.19 252 SER A N 1
ATOM 1916 C CA . SER A 1 252 ? -19.868 -11.569 6.122 1.00 59.19 252 SER A CA 1
ATOM 1917 C C . SER A 1 252 ? -18.716 -12.539 6.440 1.00 59.19 252 SER A C 1
ATOM 1919 O O . SER A 1 252 ? -18.956 -13.659 6.890 1.00 59.19 252 SER A O 1
ATOM 1921 N N . ARG A 1 253 ? -17.453 -12.118 6.271 1.00 60.91 253 ARG A N 1
ATOM 1922 C CA . ARG A 1 253 ? -16.263 -12.913 6.633 1.00 60.91 253 ARG A CA 1
ATOM 1923 C C . ARG A 1 253 ? -16.008 -12.937 8.136 1.00 60.91 253 ARG A C 1
ATOM 1925 O O . ARG A 1 253 ? -15.655 -13.992 8.656 1.00 60.91 253 ARG A O 1
ATOM 1932 N N . ILE A 1 254 ? -16.206 -11.813 8.823 1.00 61.94 254 ILE A N 1
ATOM 1933 C CA . ILE A 1 254 ? -16.112 -11.723 10.287 1.00 61.94 254 ILE A CA 1
ATOM 1934 C C . ILE A 1 254 ? -17.207 -12.591 10.925 1.00 61.94 254 ILE A C 1
ATOM 1936 O O . ILE A 1 254 ? -16.931 -13.383 11.823 1.00 61.94 254 ILE A O 1
ATOM 1940 N N . GLU A 1 255 ? -18.434 -12.533 10.404 1.00 61.69 255 GLU A N 1
ATOM 1941 C CA . GLU A 1 255 ? -19.543 -13.387 10.851 1.00 61.69 255 GLU A CA 1
ATOM 1942 C C . GLU A 1 255 ? -19.359 -14.860 10.450 1.00 61.69 255 GLU A C 1
ATOM 1944 O O . GLU A 1 255 ? -19.711 -15.767 11.206 1.00 61.69 255 GLU A O 1
ATOM 1949 N N . GLY A 1 256 ? -18.750 -15.118 9.291 1.00 50.59 256 GLY A N 1
ATOM 1950 C CA . GLY A 1 256 ? -18.398 -16.459 8.829 1.00 50.59 256 GLY A CA 1
ATOM 1951 C C . GLY A 1 256 ? -17.268 -17.113 9.632 1.00 50.59 256 GLY A C 1
ATOM 1952 O O . GLY A 1 256 ? -17.230 -18.339 9.726 1.00 50.59 256 GLY A O 1
ATOM 1953 N N . GLY A 1 257 ? -16.380 -16.325 10.250 1.00 43.91 257 GLY A N 1
ATOM 1954 C CA . GLY A 1 257 ? -15.199 -16.799 10.983 1.00 43.91 257 GLY A CA 1
ATOM 1955 C C . GLY A 1 257 ? -15.497 -17.515 12.304 1.00 43.91 257 GLY A C 1
ATOM 1956 O O . GLY A 1 257 ? -14.749 -18.410 12.683 1.00 43.91 257 GLY A O 1
ATOM 1957 N N . LYS A 1 258 ? -16.620 -17.204 12.965 1.00 39.12 258 LYS A N 1
ATOM 1958 C CA . LYS A 1 258 ? -17.088 -17.900 14.184 1.00 39.12 258 LYS A CA 1
ATOM 1959 C C . LYS A 1 258 ? -18.178 -18.954 13.923 1.00 39.12 258 LYS A C 1
ATOM 1961 O O . LYS A 1 258 ? -18.705 -19.539 14.863 1.00 39.12 258 LYS A O 1
ATOM 1966 N N . GLY A 1 259 ? -18.506 -19.236 12.656 1.00 34.75 259 GLY A N 1
ATOM 1967 C CA . GLY A 1 259 ? -19.620 -20.120 12.277 1.00 34.75 259 GLY A CA 1
ATOM 1968 C C . GLY A 1 259 ? -19.374 -21.034 11.070 1.00 34.75 259 GLY A C 1
ATOM 1969 O O . GLY A 1 259 ? -20.323 -21.645 10.564 1.00 34.75 259 GLY A O 1
ATOM 1970 N N . SER A 1 260 ? -18.129 -21.169 10.603 1.00 31.42 260 SER A N 1
ATOM 1971 C CA . SER A 1 260 ? -17.739 -21.884 9.374 1.00 31.42 260 SER A CA 1
ATOM 1972 C C . SER A 1 260 ? -17.812 -23.420 9.448 1.00 31.42 260 SER A C 1
ATOM 1974 O O . SER A 1 260 ? -17.055 -24.125 8.787 1.00 31.42 260 SER A O 1
ATOM 1976 N N . SER A 1 261 ? -18.789 -23.961 10.180 1.00 34.72 261 SER A N 1
ATOM 1977 C CA . SER A 1 261 ? -19.254 -25.345 10.000 1.00 34.72 261 SER A CA 1
ATOM 1978 C C . SER A 1 261 ? -20.787 -25.479 9.902 1.00 34.72 261 SER A C 1
ATOM 1980 O O . SER A 1 261 ? -21.280 -26.506 9.433 1.00 34.72 261 SER A O 1
ATOM 1982 N N . LYS A 1 262 ? -21.577 -24.437 10.235 1.00 37.50 262 LYS A N 1
ATOM 1983 C CA . LYS A 1 262 ? -23.056 -24.528 10.250 1.00 37.50 262 LYS A CA 1
ATOM 1984 C C . LYS A 1 262 ? -23.783 -23.813 9.099 1.00 37.50 262 LYS A C 1
ATOM 1986 O O . LYS A 1 262 ? -24.702 -24.393 8.533 1.00 37.50 262 LYS A O 1
ATOM 1991 N N . LYS A 1 263 ? -23.357 -22.623 8.659 1.00 40.47 263 LYS A N 1
ATOM 1992 C CA . LYS A 1 263 ? -24.212 -21.750 7.813 1.00 40.47 263 LYS A CA 1
ATOM 1993 C C . LYS A 1 263 ? -24.397 -22.147 6.336 1.00 40.47 263 LYS A C 1
ATOM 1995 O O . LYS A 1 263 ? -25.237 -21.568 5.662 1.00 40.47 263 LYS A O 1
ATOM 2000 N N . LYS A 1 264 ? -23.668 -23.138 5.804 1.00 41.41 264 LYS A N 1
ATOM 2001 C CA . LYS A 1 264 ? -23.867 -23.596 4.409 1.00 41.41 264 LYS A CA 1
ATOM 2002 C C . LYS A 1 264 ? -25.008 -24.617 4.254 1.00 41.41 264 LYS A C 1
ATOM 2004 O O . LYS A 1 264 ? -25.332 -24.959 3.123 1.00 41.41 264 LYS A O 1
ATOM 2009 N N . ASN A 1 265 ? -25.587 -25.119 5.353 1.00 46.78 265 ASN A N 1
ATOM 2010 C CA . ASN A 1 265 ? -26.542 -26.236 5.313 1.00 46.78 265 ASN A CA 1
ATOM 2011 C C . ASN A 1 265 ? -28.017 -25.850 5.503 1.00 46.78 2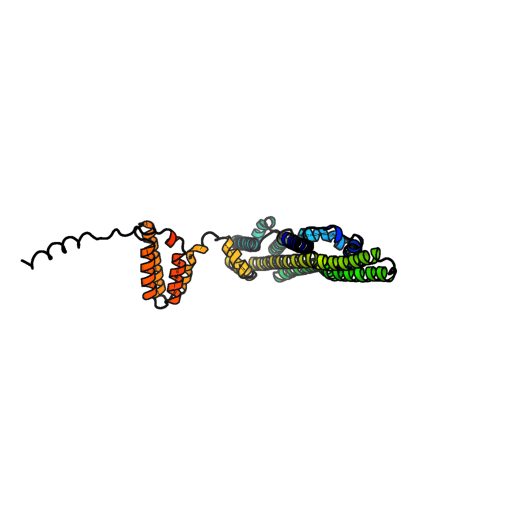65 ASN A C 1
ATOM 2013 O O . ASN A 1 265 ? -28.851 -26.692 5.190 1.00 46.78 265 ASN A O 1
ATOM 2017 N N . ASP A 1 266 ? -28.339 -24.617 5.911 1.00 53.88 266 ASP A N 1
ATOM 2018 C CA . ASP A 1 266 ? -29.689 -24.253 6.384 1.00 53.88 266 ASP A CA 1
ATOM 2019 C C . ASP A 1 266 ? -30.371 -23.158 5.536 1.00 53.88 266 ASP A C 1
ATOM 2021 O O . ASP A 1 266 ? -31.319 -22.524 5.986 1.00 53.88 266 ASP A O 1
ATOM 2025 N N . LYS A 1 267 ? -29.937 -22.937 4.283 1.00 58.09 267 LYS A N 1
ATOM 2026 C CA . LYS A 1 267 ? -30.571 -21.951 3.376 1.00 58.09 267 LYS A CA 1
ATOM 2027 C C . LYS A 1 267 ? -32.068 -22.197 3.157 1.00 58.09 267 LYS A C 1
ATOM 2029 O O . LYS A 1 267 ? -32.824 -21.255 2.974 1.00 58.09 267 LYS A O 1
ATOM 2034 N N . HIS A 1 268 ? -32.499 -23.455 3.206 1.00 56.94 268 HIS A N 1
ATOM 2035 C CA . HIS A 1 268 ? -33.913 -23.817 3.121 1.00 56.94 268 HIS A CA 1
ATOM 2036 C C . HIS A 1 268 ? -34.714 -23.304 4.334 1.00 56.94 268 HIS A C 1
ATOM 2038 O O . HIS A 1 268 ? -35.860 -22.911 4.182 1.00 56.94 268 HIS A O 1
ATOM 2044 N N . ILE A 1 269 ? -34.109 -23.220 5.522 1.00 60.31 269 ILE A N 1
ATOM 2045 C CA . ILE A 1 269 ? -34.761 -22.666 6.720 1.00 60.31 269 ILE A CA 1
ATOM 2046 C C . ILE A 1 269 ? -34.900 -21.143 6.596 1.00 60.31 269 ILE A C 1
ATOM 2048 O O . ILE A 1 269 ? -35.924 -20.583 6.965 1.00 60.31 269 ILE A O 1
ATOM 2052 N N . GLU A 1 270 ? -33.895 -20.480 6.022 1.00 58.84 270 GLU A N 1
ATOM 2053 C CA . GLU A 1 270 ? -33.931 -19.040 5.751 1.00 58.84 270 GLU A CA 1
ATOM 2054 C C . GLU A 1 270 ? -35.009 -18.692 4.708 1.00 58.84 270 GLU A C 1
ATOM 2056 O O . GLU A 1 270 ? -35.797 -17.783 4.933 1.00 58.84 270 GLU A O 1
ATOM 2061 N N . ILE A 1 271 ? -35.148 -19.472 3.628 1.00 59.59 271 ILE A N 1
ATOM 2062 C CA . ILE A 1 271 ? -36.233 -19.286 2.644 1.00 59.59 271 ILE A CA 1
ATOM 2063 C C . ILE A 1 271 ? -37.616 -19.481 3.290 1.00 59.59 271 ILE A C 1
ATOM 2065 O O . ILE A 1 271 ? -38.528 -18.709 3.008 1.00 59.59 271 ILE A O 1
ATOM 2069 N N . ALA A 1 272 ? -37.766 -20.448 4.202 1.00 59.12 272 ALA A N 1
ATOM 2070 C CA . ALA A 1 272 ? -39.030 -20.682 4.902 1.00 59.12 272 ALA A CA 1
ATOM 2071 C C . ALA A 1 272 ? -39.474 -19.494 5.776 1.00 59.12 272 ALA A C 1
ATOM 2073 O O . ALA A 1 272 ? -40.668 -19.313 5.985 1.00 59.12 272 ALA A O 1
ATOM 2074 N N . THR A 1 273 ? -38.547 -18.651 6.250 1.00 61.09 273 THR A N 1
ATOM 2075 C CA . THR A 1 273 ? -38.904 -17.434 7.009 1.00 61.09 273 THR A CA 1
ATOM 2076 C C . THR A 1 273 ? -39.473 -16.303 6.151 1.00 61.09 273 THR A C 1
ATOM 2078 O O . THR A 1 273 ? -40.050 -15.371 6.702 1.00 61.09 273 THR A O 1
ATOM 2081 N N . TYR A 1 274 ? -39.341 -16.387 4.824 1.00 58.50 274 TYR A N 1
ATOM 2082 C CA . TYR A 1 274 ? -39.917 -15.426 3.877 1.00 58.50 274 TYR A CA 1
ATOM 2083 C C . TYR A 1 274 ? -41.238 -15.916 3.256 1.00 58.50 274 TYR A C 1
ATOM 2085 O O . TYR A 1 274 ? -41.764 -15.263 2.359 1.00 58.50 274 TYR A O 1
ATOM 2093 N N . MET A 1 275 ? -41.762 -17.064 3.698 1.00 70.06 275 MET A N 1
ATOM 2094 C CA . MET A 1 275 ? -43.038 -17.611 3.229 1.00 70.06 275 MET A CA 1
ATOM 2095 C C . MET A 1 275 ? -44.225 -16.993 3.974 1.00 70.06 275 MET A C 1
ATOM 2097 O O . MET A 1 275 ? -44.102 -16.558 5.119 1.00 70.06 275 MET A O 1
ATOM 2101 N N . ASN A 1 276 ? -45.405 -17.021 3.350 1.00 73.69 276 ASN A N 1
ATOM 2102 C CA . ASN A 1 276 ? -46.661 -16.767 4.056 1.00 73.69 276 ASN A CA 1
ATOM 2103 C C . ASN A 1 276 ? -46.852 -17.786 5.191 1.00 73.69 276 ASN A C 1
ATOM 2105 O O . ASN A 1 276 ? -46.406 -18.928 5.089 1.00 73.69 276 ASN A O 1
ATOM 2109 N N . ALA A 1 277 ? -47.559 -17.395 6.256 1.00 71.69 277 ALA A N 1
ATOM 2110 C CA . ALA A 1 277 ? -47.710 -18.201 7.474 1.00 71.69 277 ALA A CA 1
ATOM 2111 C C . ALA A 1 277 ? -48.205 -19.641 7.211 1.00 71.69 277 ALA A C 1
ATOM 2113 O O . ALA A 1 277 ? -47.731 -20.576 7.853 1.00 71.69 277 ALA A O 1
ATOM 2114 N N . ILE A 1 278 ? -49.095 -19.820 6.228 1.00 71.75 278 ILE A N 1
ATOM 2115 C CA . ILE A 1 278 ? -49.639 -21.125 5.817 1.00 71.75 278 ILE A CA 1
ATOM 2116 C C . ILE A 1 278 ? -48.553 -22.000 5.166 1.00 71.75 278 ILE A C 1
ATOM 2118 O O . ILE A 1 278 ? -48.391 -23.168 5.520 1.00 71.75 278 ILE A O 1
ATOM 2122 N N . ASP A 1 279 ? -47.777 -21.442 4.237 1.00 72.00 279 ASP A N 1
ATOM 2123 C CA . ASP A 1 279 ? -46.712 -22.166 3.531 1.00 72.00 279 ASP A CA 1
ATOM 2124 C C . ASP A 1 279 ? -45.509 -22.435 4.452 1.00 72.00 279 ASP A C 1
ATOM 2126 O O . ASP A 1 279 ? -44.889 -23.499 4.380 1.00 72.00 279 ASP A O 1
ATOM 2130 N N . GLN A 1 280 ? -45.234 -21.526 5.392 1.00 71.69 280 GLN A N 1
ATOM 2131 C CA . GLN A 1 280 ? -44.223 -21.704 6.431 1.00 71.69 280 GLN A CA 1
ATOM 2132 C C . GLN A 1 280 ? -44.578 -22.860 7.380 1.00 71.69 280 GLN A C 1
ATOM 2134 O O . GLN A 1 280 ? -43.706 -23.666 7.714 1.00 71.69 280 GLN A O 1
ATOM 2139 N N . GLU A 1 281 ? -45.842 -22.977 7.800 1.00 75.88 281 GLU A N 1
ATOM 2140 C CA . GLU A 1 281 ? -46.315 -24.086 8.637 1.00 75.88 281 GLU A CA 1
ATOM 2141 C C . GLU A 1 281 ? -46.139 -25.433 7.921 1.00 75.88 281 GLU A C 1
ATOM 2143 O O . GLU A 1 281 ? -45.558 -26.367 8.483 1.00 75.88 281 GLU A O 1
ATOM 2148 N N . LYS A 1 282 ? -46.531 -25.507 6.643 1.00 76.12 282 LYS A N 1
ATOM 2149 C CA . LYS A 1 282 ? -46.357 -26.700 5.800 1.00 76.12 282 LYS A CA 1
ATOM 2150 C C . LYS A 1 282 ? -44.882 -27.062 5.591 1.00 76.12 282 LYS A C 1
ATOM 2152 O O . LYS A 1 282 ? -44.504 -28.229 5.722 1.00 76.12 282 LYS A O 1
ATOM 2157 N N . ALA A 1 283 ? -44.025 -26.077 5.315 1.00 72.81 283 ALA A N 1
ATOM 2158 C CA . ALA A 1 283 ? -42.585 -26.281 5.153 1.00 72.81 283 ALA A CA 1
ATOM 2159 C C . ALA A 1 283 ? -41.926 -26.784 6.450 1.00 72.81 283 ALA A C 1
ATOM 2161 O O . ALA A 1 283 ? -41.094 -27.694 6.419 1.00 72.81 283 ALA A O 1
ATOM 2162 N N . MET A 1 284 ? -42.323 -26.245 7.605 1.00 74.94 284 MET A N 1
ATOM 2163 C CA . MET A 1 284 ? -41.821 -26.674 8.914 1.00 74.94 284 MET A CA 1
ATOM 2164 C C . MET A 1 284 ? -42.326 -28.068 9.304 1.00 74.94 284 MET A C 1
ATOM 2166 O O . MET A 1 284 ? -41.544 -28.866 9.828 1.00 74.94 284 MET A O 1
ATOM 2170 N N . ALA A 1 285 ? -43.585 -28.398 8.997 1.00 77.81 285 ALA A N 1
ATOM 2171 C CA . ALA A 1 285 ? -44.139 -29.736 9.195 1.00 77.81 285 ALA A CA 1
ATOM 2172 C C . ALA A 1 285 ? -43.377 -30.782 8.367 1.00 77.81 285 ALA A C 1
ATOM 2174 O O . ALA A 1 285 ? -42.982 -31.826 8.884 1.00 77.81 285 ALA A O 1
ATOM 2175 N N . PHE A 1 286 ? -43.059 -30.460 7.110 1.00 79.06 286 PHE A N 1
ATOM 2176 C CA . PHE A 1 286 ? -42.223 -31.301 6.258 1.00 79.06 286 PHE A CA 1
ATOM 2177 C C . PHE A 1 286 ? -40.816 -31.514 6.832 1.00 79.06 286 PHE A C 1
ATOM 2179 O O . PHE A 1 286 ? -40.328 -32.644 6.891 1.00 79.06 286 PHE A O 1
ATOM 2186 N N . LEU A 1 287 ? -40.155 -30.450 7.302 1.00 75.31 287 LEU A N 1
ATOM 2187 C CA . LEU A 1 287 ? -38.834 -30.566 7.929 1.00 75.31 287 LEU A CA 1
ATOM 2188 C C . LEU A 1 287 ? -38.873 -31.414 9.207 1.00 75.31 287 LEU A C 1
ATOM 2190 O O . LEU A 1 287 ? -37.928 -32.163 9.467 1.00 75.31 287 LEU A O 1
ATOM 2194 N N . ALA A 1 288 ? -39.953 -31.326 9.987 1.00 75.75 288 ALA A N 1
ATOM 2195 C CA . ALA A 1 288 ? -40.167 -32.164 11.162 1.00 75.75 288 ALA A CA 1
ATOM 2196 C C . ALA A 1 288 ? -40.349 -33.645 10.784 1.00 75.75 288 ALA A C 1
ATOM 2198 O O . ALA A 1 288 ? -39.705 -34.504 11.391 1.00 75.75 288 ALA A O 1
ATOM 2199 N N . GLU A 1 289 ? -41.132 -33.943 9.744 1.00 75.00 289 GLU A N 1
ATOM 2200 C CA . GLU A 1 289 ? -41.357 -35.307 9.242 1.00 75.00 289 GLU A CA 1
ATOM 2201 C C . GLU A 1 289 ? -40.061 -35.930 8.699 1.00 75.00 289 GLU A C 1
ATOM 2203 O O . GLU A 1 289 ? -39.701 -37.059 9.039 1.00 75.00 289 GLU A O 1
ATOM 2208 N N . VAL A 1 290 ? -39.280 -35.166 7.927 1.00 71.88 290 VAL A N 1
ATOM 2209 C CA . VAL A 1 290 ? -37.952 -35.581 7.444 1.00 71.88 290 VAL A CA 1
ATOM 2210 C C . VAL A 1 290 ? -37.010 -35.851 8.614 1.00 71.88 290 VAL A C 1
ATOM 2212 O O . VAL A 1 290 ? -36.266 -36.833 8.598 1.00 71.88 290 VAL A O 1
ATOM 2215 N N . LYS A 1 291 ? -37.009 -34.981 9.629 1.00 72.38 291 LYS A N 1
ATOM 2216 C CA . LYS A 1 291 ? -36.147 -35.135 10.804 1.00 72.38 291 LYS A CA 1
ATOM 2217 C C . LYS A 1 291 ? -36.501 -36.396 11.592 1.00 72.38 291 LYS A C 1
ATOM 2219 O O . LYS A 1 291 ? -35.597 -37.153 11.931 1.00 72.38 291 LYS A O 1
ATOM 2224 N N . LYS A 1 292 ? -37.793 -36.658 11.802 1.00 74.38 292 LYS A N 1
ATOM 2225 C CA . LYS A 1 292 ? -38.300 -37.893 12.417 1.00 74.38 292 LYS A CA 1
ATOM 2226 C C . LYS A 1 292 ? -37.896 -39.131 11.607 1.00 74.38 292 LYS A C 1
ATOM 2228 O O . LYS A 1 292 ? -37.429 -40.122 12.157 1.00 74.38 292 LYS A O 1
ATOM 2233 N N . SER A 1 293 ? -37.967 -39.038 10.285 1.00 64.12 293 SER A N 1
ATOM 2234 C CA . SER A 1 293 ? -37.641 -40.147 9.382 1.00 64.12 293 SER A CA 1
ATOM 2235 C C . SER A 1 293 ? -36.143 -40.424 9.248 1.00 64.12 293 SER A C 1
ATOM 2237 O O . SER A 1 293 ? -35.740 -41.535 8.906 1.00 64.12 293 SER A O 1
ATOM 2239 N N . LEU A 1 294 ? -35.292 -39.438 9.541 1.00 62.09 294 LEU A N 1
ATOM 2240 C CA . LEU A 1 294 ? -33.847 -39.638 9.679 1.00 62.09 294 LEU A CA 1
ATOM 2241 C C . LEU A 1 294 ? -33.493 -40.462 10.926 1.00 62.09 294 LEU A C 1
ATOM 2243 O O . LEU A 1 294 ? -32.452 -41.121 10.928 1.00 62.09 294 LEU A O 1
ATOM 2247 N N . GLU A 1 295 ? -34.342 -40.437 11.957 1.00 64.56 295 GLU A N 1
ATOM 2248 C CA . GLU A 1 295 ? -34.181 -41.231 13.180 1.00 64.56 295 GLU A CA 1
ATOM 2249 C C . GLU A 1 295 ? -34.710 -42.661 12.995 1.00 64.56 295 GLU A C 1
ATOM 2251 O O . GLU A 1 295 ? -34.048 -43.607 13.423 1.00 64.56 295 GLU A O 1
ATOM 2256 N N . THR A 1 296 ? -35.834 -42.845 12.291 1.00 67.44 296 THR A N 1
ATOM 2257 C CA . THR A 1 296 ? -36.452 -44.172 12.087 1.00 67.44 296 THR A CA 1
ATOM 2258 C C . THR A 1 296 ? -36.015 -44.899 10.806 1.00 67.44 296 THR A C 1
ATOM 2260 O O . THR A 1 296 ? -36.198 -46.106 10.700 1.00 67.44 296 THR A O 1
ATOM 2263 N N . ARG A 1 297 ? -35.350 -44.207 9.863 1.00 60.81 297 ARG A N 1
ATOM 2264 C CA . ARG A 1 297 ? -34.891 -44.708 8.541 1.00 60.81 297 ARG A CA 1
ATOM 2265 C C . ARG A 1 297 ? -36.003 -45.180 7.588 1.00 60.81 297 ARG A C 1
ATOM 2267 O O . ARG A 1 297 ? -35.713 -45.908 6.639 1.00 60.81 297 ARG A O 1
ATOM 2274 N N . ASP A 1 298 ? -37.235 -44.722 7.783 1.00 59.47 298 ASP A N 1
ATOM 2275 C CA . ASP A 1 298 ? -38.399 -45.220 7.034 1.00 59.47 298 ASP A CA 1
ATOM 2276 C C . ASP A 1 298 ? -38.668 -44.503 5.697 1.00 59.47 298 ASP A C 1
ATOM 2278 O O . ASP A 1 298 ? -39.362 -45.062 4.848 1.00 59.47 298 ASP A O 1
ATOM 2282 N N . LEU A 1 299 ? -38.114 -43.300 5.467 1.00 64.38 299 LEU A N 1
ATOM 2283 C CA . LEU A 1 299 ? -38.293 -42.557 4.206 1.00 64.38 299 LEU A CA 1
ATOM 2284 C C . LEU A 1 299 ? -37.060 -42.590 3.302 1.00 64.38 299 LEU A C 1
ATOM 2286 O O . LEU A 1 299 ? -35.936 -42.332 3.737 1.0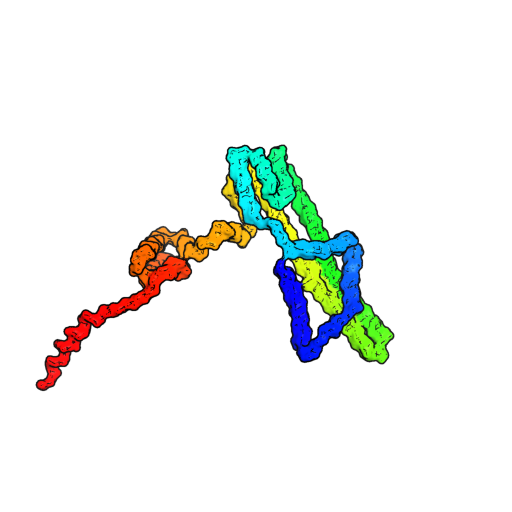0 64.38 299 LEU A O 1
ATOM 2290 N N . GLY A 1 300 ? -37.285 -42.839 2.009 1.00 67.81 300 GLY A N 1
ATOM 2291 C CA . GLY A 1 300 ? -36.268 -42.733 0.966 1.00 67.81 300 GLY A CA 1
ATOM 2292 C C . GLY A 1 300 ? -36.178 -41.339 0.339 1.00 67.81 300 GLY A C 1
ATOM 2293 O O . GLY A 1 300 ? -37.083 -40.513 0.443 1.00 67.81 300 GLY A O 1
ATOM 2294 N N . GLN A 1 301 ? -35.086 -41.081 -0.390 1.00 69.50 301 GLN A N 1
ATOM 2295 C CA . GLN A 1 301 ? -34.914 -39.829 -1.150 1.00 69.50 301 GLN A CA 1
ATOM 2296 C C . GLN A 1 301 ? -36.014 -39.583 -2.194 1.00 69.50 301 GLN A C 1
ATOM 2298 O O . GLN A 1 301 ? -36.302 -38.430 -2.512 1.00 69.50 301 GLN A O 1
ATOM 2303 N N . ASP A 1 302 ? -36.603 -40.644 -2.746 1.00 70.12 302 ASP A N 1
ATOM 2304 C CA . ASP A 1 302 ? -37.668 -40.533 -3.745 1.00 70.12 302 ASP A CA 1
ATOM 2305 C C . ASP A 1 302 ? -39.017 -40.173 -3.102 1.00 70.12 302 ASP A C 1
ATOM 2307 O O . ASP A 1 302 ? -39.786 -39.414 -3.687 1.00 70.12 302 ASP A O 1
ATOM 2311 N N . ASP A 1 303 ? -39.262 -40.610 -1.864 1.00 72.06 303 ASP A N 1
ATOM 2312 C CA . ASP A 1 303 ? -40.465 -40.251 -1.107 1.00 72.06 303 ASP A CA 1
ATOM 2313 C C . ASP A 1 303 ? -40.427 -38.773 -0.694 1.00 72.06 303 ASP A C 1
ATOM 2315 O O . ASP A 1 303 ? -41.396 -38.044 -0.893 1.00 72.06 303 ASP A O 1
ATOM 2319 N N . ALA A 1 304 ? -39.264 -38.286 -0.242 1.00 73.25 304 ALA A N 1
ATOM 2320 C CA . ALA A 1 304 ? -39.068 -36.870 0.076 1.00 73.25 304 ALA A CA 1
ATOM 2321 C C . ALA A 1 304 ? -39.281 -35.950 -1.143 1.00 73.25 304 ALA A C 1
ATOM 2323 O O . ALA A 1 304 ? -39.803 -34.847 -1.000 1.00 73.25 304 ALA A O 1
ATOM 2324 N N . LYS A 1 305 ? -38.918 -36.397 -2.355 1.00 76.12 305 LYS A N 1
ATOM 2325 C CA . LYS A 1 305 ? -39.196 -35.650 -3.594 1.00 76.12 305 LYS A CA 1
ATOM 2326 C C . LYS A 1 305 ? -40.685 -35.592 -3.919 1.00 76.12 305 LYS A C 1
ATOM 2328 O O . LYS A 1 305 ? -41.144 -34.549 -4.373 1.00 76.12 305 LYS A O 1
ATOM 2333 N N . ASN A 1 306 ? -41.418 -36.682 -3.701 1.00 76.62 306 ASN A N 1
ATOM 2334 C CA . ASN A 1 306 ? -42.860 -36.717 -3.946 1.00 76.62 306 ASN A CA 1
ATOM 2335 C C . ASN A 1 306 ? -43.597 -35.778 -2.984 1.00 76.62 306 ASN A C 1
ATOM 2337 O O . ASN A 1 306 ? -44.388 -34.958 -3.437 1.00 76.62 306 ASN A O 1
ATOM 2341 N N . MET A 1 307 ? -43.241 -35.805 -1.696 1.00 76.81 307 MET A N 1
ATOM 2342 C CA . MET A 1 307 ? -43.796 -34.890 -0.691 1.00 76.81 307 MET A CA 1
ATOM 2343 C C . MET A 1 307 ? -43.487 -33.419 -1.005 1.00 76.81 307 MET A C 1
ATOM 2345 O O . MET A 1 307 ? -44.357 -32.564 -0.889 1.00 76.81 307 MET A O 1
ATOM 2349 N N . LEU A 1 308 ? -42.269 -33.105 -1.464 1.00 79.00 308 LEU A N 1
ATOM 2350 C CA . LEU A 1 308 ? -41.943 -31.752 -1.934 1.00 79.00 308 LEU A CA 1
ATOM 2351 C C . LEU A 1 308 ? -42.745 -31.358 -3.179 1.00 79.00 308 LEU A C 1
ATOM 2353 O O . LEU A 1 308 ? -43.111 -30.197 -3.320 1.00 79.00 308 LEU A O 1
ATOM 2357 N N . GLY A 1 309 ? -43.026 -32.304 -4.078 1.00 74.19 309 GLY A N 1
ATOM 2358 C CA . GLY A 1 309 ? -43.876 -32.078 -5.247 1.00 74.19 309 GLY A CA 1
ATOM 2359 C C . GLY A 1 309 ? -45.324 -31.753 -4.874 1.00 74.19 309 GLY A C 1
ATOM 2360 O O . GLY A 1 309 ? -45.908 -30.844 -5.459 1.00 74.19 309 GLY A O 1
ATOM 2361 N N . GLU A 1 310 ? -45.881 -32.445 -3.879 1.00 79.06 310 GLU A N 1
ATOM 2362 C CA . GLU A 1 310 ? -47.208 -32.152 -3.319 1.00 79.06 310 GLU A CA 1
ATOM 2363 C C . GLU A 1 310 ? -47.233 -30.769 -2.657 1.00 79.06 310 GLU A C 1
ATOM 2365 O O . GLU A 1 310 ? -48.084 -29.945 -2.987 1.00 79.06 310 GLU A O 1
ATOM 2370 N N . LEU A 1 311 ? -46.222 -30.453 -1.842 1.00 78.44 311 LEU A N 1
ATOM 2371 C CA . LEU A 1 311 ? -46.085 -29.144 -1.201 1.00 78.44 311 LEU A CA 1
ATOM 2372 C C . LEU A 1 311 ? -45.991 -27.988 -2.203 1.00 78.44 311 LEU A C 1
ATOM 2374 O O . LEU A 1 311 ? -46.595 -26.945 -1.986 1.00 78.44 311 LEU A O 1
ATOM 2378 N N . ILE A 1 312 ? -45.266 -28.158 -3.312 1.00 79.31 312 ILE A N 1
ATOM 2379 C CA . ILE A 1 312 ? -45.190 -27.139 -4.373 1.00 79.31 312 ILE A CA 1
ATOM 2380 C C . ILE A 1 312 ? -46.548 -26.955 -5.064 1.00 79.31 312 ILE A C 1
ATOM 2382 O O . ILE A 1 312 ? -46.881 -25.846 -5.483 1.00 79.31 312 ILE A O 1
ATOM 2386 N N . ASN A 1 313 ? -47.333 -28.024 -5.215 1.00 77.69 313 ASN A N 1
ATOM 2387 C CA . ASN A 1 313 ? -48.642 -27.947 -5.861 1.00 77.69 313 ASN A CA 1
ATOM 2388 C C . ASN A 1 313 ? -49.698 -27.280 -4.970 1.00 77.69 313 ASN A C 1
ATOM 2390 O O . ASN A 1 313 ? -50.572 -26.594 -5.501 1.00 77.69 313 ASN A O 1
ATOM 2394 N N . GLU A 1 314 ? -49.596 -27.462 -3.652 1.00 77.12 314 GLU A N 1
ATOM 2395 C CA . GLU A 1 314 ? -50.510 -26.915 -2.641 1.00 77.12 314 GLU A CA 1
ATOM 2396 C C . GLU A 1 314 ? -50.100 -25.546 -2.076 1.00 77.12 314 GLU A C 1
ATOM 2398 O O . GLU A 1 314 ? -50.851 -24.977 -1.278 1.00 77.12 314 GLU A O 1
ATOM 2403 N N . ALA A 1 315 ? -48.917 -25.041 -2.430 1.00 76.44 315 ALA A N 1
ATOM 2404 C CA . ALA A 1 315 ? -48.428 -23.745 -1.968 1.00 76.44 315 ALA A CA 1
ATOM 2405 C C . ALA A 1 315 ? -49.118 -22.581 -2.687 1.00 76.44 315 ALA A C 1
ATOM 2407 O O . ALA A 1 315 ? -49.366 -22.640 -3.899 1.00 76.44 315 ALA A O 1
ATOM 2408 N N . GLU A 1 316 ? -49.370 -21.502 -1.944 1.00 72.12 316 GLU A N 1
ATOM 2409 C CA . GLU A 1 316 ? -49.846 -20.240 -2.517 1.00 72.12 316 GLU A CA 1
ATOM 2410 C C . GLU A 1 316 ? -48.729 -19.577 -3.330 1.00 72.12 316 GLU A C 1
ATOM 2412 O O . GLU A 1 316 ? -48.948 -19.190 -4.482 1.00 72.12 316 GLU A O 1
ATOM 2417 N N . ASP A 1 317 ? -47.507 -19.531 -2.780 1.00 75.75 317 ASP A N 1
ATOM 2418 C CA . ASP A 1 317 ? -46.322 -19.063 -3.503 1.00 75.75 317 ASP A CA 1
ATOM 2419 C C . ASP A 1 317 ? -45.476 -20.229 -4.033 1.00 75.75 317 ASP A C 1
ATOM 2421 O O . ASP A 1 317 ? -44.539 -20.743 -3.409 1.00 75.75 317 ASP A O 1
ATOM 2425 N N . LYS A 1 318 ? -45.790 -20.627 -5.267 1.00 77.06 318 LYS A N 1
ATOM 2426 C CA . LYS A 1 318 ? -45.085 -21.707 -5.968 1.00 77.06 318 LYS A CA 1
ATOM 2427 C C . LYS A 1 318 ? -43.622 -21.382 -6.269 1.00 77.06 318 LYS A C 1
ATOM 2429 O O . LYS A 1 318 ? -42.844 -22.311 -6.482 1.00 77.06 318 LYS A O 1
ATOM 2434 N N . VAL A 1 319 ? -43.235 -20.105 -6.330 1.00 72.44 319 VAL A N 1
ATOM 2435 C CA . VAL A 1 319 ? -41.859 -19.696 -6.649 1.00 72.44 319 VAL A CA 1
ATOM 2436 C C . VAL A 1 319 ? -40.980 -19.899 -5.422 1.00 72.44 319 VAL A C 1
ATOM 2438 O O . VAL A 1 319 ? -39.992 -20.633 -5.490 1.00 72.44 319 VAL A O 1
ATOM 2441 N N . ILE A 1 320 ? -41.396 -19.348 -4.282 1.00 71.81 320 ILE A N 1
ATOM 2442 C CA . ILE A 1 320 ? -40.658 -19.462 -3.019 1.00 71.81 320 ILE A CA 1
ATOM 2443 C C . ILE A 1 320 ? -40.625 -20.923 -2.543 1.00 71.81 320 ILE A C 1
ATOM 2445 O O . ILE A 1 320 ? -39.574 -21.415 -2.117 1.00 71.81 320 ILE A O 1
ATOM 2449 N N . MET A 1 321 ? -41.726 -21.670 -2.696 1.00 75.75 321 MET A N 1
ATOM 2450 C CA . MET A 1 321 ? -41.771 -23.081 -2.293 1.00 75.75 321 MET A CA 1
ATOM 2451 C C . MET A 1 321 ? -40.896 -23.988 -3.174 1.00 75.75 321 MET A C 1
ATOM 2453 O O . MET A 1 321 ? -40.292 -24.955 -2.696 1.00 75.75 321 MET A O 1
ATOM 2457 N N . LYS A 1 322 ? -40.752 -23.659 -4.462 1.00 76.44 322 LYS A N 1
ATOM 2458 C CA . LYS A 1 322 ? -39.844 -24.370 -5.371 1.00 76.44 322 LYS A CA 1
ATOM 2459 C C . LYS A 1 322 ? -38.377 -24.097 -5.037 1.00 76.44 322 LYS A C 1
ATOM 2461 O O . LYS A 1 322 ? -37.562 -25.022 -5.088 1.00 76.44 322 LYS A O 1
ATOM 2466 N N . ASP A 1 323 ? -38.039 -22.870 -4.654 1.00 75.06 323 ASP A N 1
ATOM 2467 C CA . ASP A 1 323 ? -36.688 -22.516 -4.208 1.00 75.06 323 ASP A CA 1
ATOM 2468 C C . ASP A 1 323 ? -36.327 -23.196 -2.884 1.00 75.06 323 ASP A C 1
ATOM 2470 O O . ASP A 1 323 ? -35.234 -23.760 -2.752 1.00 75.06 323 ASP A O 1
ATOM 2474 N N . PHE A 1 324 ? -37.277 -23.259 -1.949 1.00 77.69 324 PHE A N 1
ATOM 2475 C CA . PHE A 1 324 ? -37.158 -24.053 -0.729 1.00 77.69 324 PHE A CA 1
ATOM 2476 C C . PHE A 1 324 ? -36.880 -25.530 -1.024 1.00 77.69 324 PHE A C 1
ATOM 2478 O O . PHE A 1 324 ? -35.908 -26.089 -0.510 1.00 77.69 324 PHE A O 1
ATOM 2485 N N . ALA A 1 325 ? -37.678 -26.159 -1.892 1.00 77.31 325 ALA A N 1
ATOM 2486 C CA . ALA A 1 325 ? -37.511 -27.564 -2.255 1.00 77.31 325 ALA A CA 1
ATOM 2487 C C . ALA A 1 325 ? -36.143 -27.836 -2.907 1.00 77.31 325 ALA A C 1
ATOM 2489 O O . ALA A 1 325 ? -35.461 -28.810 -2.572 1.00 77.31 325 ALA A O 1
ATOM 2490 N N . ASN A 1 326 ? -35.702 -26.947 -3.800 1.00 77.94 326 ASN A N 1
ATOM 2491 C CA . ASN A 1 326 ? -34.410 -27.051 -4.474 1.00 77.94 326 ASN A CA 1
ATOM 2492 C C . ASN A 1 326 ? -33.230 -26.950 -3.498 1.00 77.94 326 ASN A C 1
ATOM 2494 O O . ASN A 1 326 ? -32.272 -27.724 -3.605 1.00 77.94 326 ASN A O 1
ATOM 2498 N N . GLU A 1 327 ? -33.275 -26.021 -2.543 1.00 75.00 327 GLU A N 1
ATOM 2499 C CA . GLU A 1 327 ? -32.227 -25.884 -1.526 1.00 75.00 327 GLU A CA 1
ATOM 2500 C C . GLU A 1 327 ? -32.287 -26.998 -0.472 1.00 75.00 327 GLU A C 1
ATOM 2502 O O . GLU A 1 327 ? -31.240 -27.503 -0.049 1.00 75.00 327 GLU A O 1
ATOM 2507 N N . PHE A 1 328 ? -33.479 -27.477 -0.110 1.00 77.25 328 PHE A N 1
ATOM 2508 C CA . PHE A 1 328 ? -33.626 -28.634 0.770 1.00 77.25 328 PHE A CA 1
ATOM 2509 C C . PHE A 1 328 ? -33.030 -29.899 0.137 1.00 77.25 328 PHE A C 1
ATOM 2511 O O . PHE A 1 328 ? -32.284 -30.627 0.799 1.00 77.25 328 PHE A O 1
ATOM 2518 N N . MET A 1 329 ? -33.257 -30.146 -1.156 1.00 74.94 329 MET A N 1
ATOM 2519 C CA . MET A 1 329 ? -32.693 -31.311 -1.848 1.00 74.94 329 MET A CA 1
ATOM 2520 C C . MET A 1 329 ? -31.159 -31.299 -1.899 1.00 74.94 329 MET A C 1
ATOM 2522 O O . MET A 1 329 ? -30.538 -32.365 -1.926 1.00 74.94 329 MET A O 1
ATOM 2526 N N . LYS A 1 330 ? -30.533 -30.117 -1.853 1.00 72.50 330 LYS A N 1
ATOM 2527 C CA . LYS A 1 330 ? -29.071 -29.955 -1.769 1.00 72.50 330 LYS A CA 1
ATOM 2528 C C . LYS A 1 330 ? -28.525 -30.124 -0.343 1.00 72.50 330 LYS A C 1
ATOM 2530 O O . LYS A 1 330 ? -27.312 -30.323 -0.186 1.00 72.50 330 LYS A O 1
ATOM 2535 N N . SER A 1 331 ? -29.387 -30.067 0.675 1.00 71.69 331 SER A N 1
ATOM 2536 C CA . SER A 1 331 ? -29.016 -30.116 2.092 1.00 71.69 331 SER A CA 1
ATOM 2537 C C . SER A 1 331 ? -28.444 -31.475 2.527 1.00 71.69 331 SER A C 1
ATOM 2539 O O . SER A 1 331 ? -28.643 -32.520 1.897 1.00 71.69 331 SER A O 1
ATOM 2541 N N . LYS A 1 332 ? -27.724 -31.481 3.659 1.00 58.88 332 LYS A N 1
ATOM 2542 C CA . LYS A 1 332 ? -27.211 -32.718 4.277 1.00 58.88 332 LYS A CA 1
ATOM 2543 C C . LYS A 1 332 ? -28.329 -33.649 4.762 1.00 58.88 332 LYS A C 1
ATOM 2545 O O . LYS A 1 332 ? -28.089 -34.851 4.817 1.00 58.88 332 LYS A O 1
ATOM 2550 N N . ALA A 1 333 ? -29.503 -33.116 5.110 1.00 62.06 333 ALA A N 1
ATOM 2551 C CA . ALA A 1 333 ? -30.651 -33.906 5.554 1.00 62.06 333 ALA A CA 1
ATOM 2552 C C . ALA A 1 333 ? -31.162 -34.806 4.419 1.00 62.06 333 ALA A C 1
ATOM 2554 O O . ALA A 1 333 ? -31.232 -36.020 4.586 1.00 62.06 333 ALA A O 1
ATOM 2555 N N . SER A 1 334 ? -31.348 -34.237 3.223 1.00 66.00 334 SER A N 1
ATOM 2556 C CA . SER A 1 334 ? -31.695 -34.984 2.005 1.00 66.00 334 SER A CA 1
ATOM 2557 C C . SER A 1 334 ? -30.656 -36.064 1.663 1.00 66.00 334 SER A C 1
ATOM 2559 O O . SER A 1 334 ? -30.990 -37.215 1.384 1.00 66.00 334 SER A O 1
ATOM 2561 N N . LYS A 1 335 ? -29.358 -35.741 1.752 1.00 64.88 335 LYS A N 1
ATOM 2562 C CA . LYS A 1 335 ? -28.267 -36.683 1.428 1.00 64.88 335 LYS A CA 1
ATOM 2563 C C . LYS A 1 335 ? -28.127 -37.859 2.401 1.00 64.88 335 LYS A C 1
ATOM 2565 O O . LYS A 1 335 ? -27.489 -38.843 2.038 1.00 64.88 335 LYS A O 1
ATOM 2570 N N . LYS A 1 336 ? -28.671 -37.748 3.616 1.00 65.19 336 LYS A N 1
ATOM 2571 C CA . LYS A 1 336 ? -28.657 -38.813 4.631 1.00 65.19 336 LYS A CA 1
ATOM 2572 C C . LYS A 1 336 ? -29.824 -39.796 4.500 1.00 65.19 336 LYS A C 1
ATOM 2574 O O . LYS A 1 336 ? -29.755 -40.861 5.106 1.00 65.19 336 LYS A O 1
ATOM 2579 N N . LEU A 1 337 ? -30.855 -39.466 3.720 1.00 67.75 337 LEU A N 1
ATOM 2580 C CA . LEU A 1 337 ? -31.953 -40.388 3.432 1.00 67.75 337 LEU A CA 1
ATOM 2581 C C . LEU A 1 337 ? -31.459 -41.536 2.526 1.00 67.75 337 LEU A C 1
ATOM 2583 O O . LEU A 1 337 ? -30.665 -41.293 1.608 1.00 67.75 337 LEU A O 1
ATOM 2587 N N . PRO A 1 338 ? -31.902 -42.785 2.750 1.00 64.44 338 PRO A N 1
ATOM 2588 C CA . PRO A 1 338 ? -31.554 -43.916 1.898 1.00 64.44 338 PRO A CA 1
ATOM 2589 C C . PRO A 1 338 ? -31.985 -43.682 0.437 1.00 64.44 338 PRO A C 1
ATOM 2591 O O . PRO A 1 338 ? -33.102 -43.246 0.150 1.00 64.44 338 PRO A O 1
ATOM 2594 N N . LYS A 1 339 ? -31.092 -43.985 -0.515 1.00 55.09 339 LYS A N 1
ATOM 2595 C CA . LYS A 1 339 ? -31.430 -44.054 -1.947 1.00 55.09 339 LYS A CA 1
ATOM 2596 C C . LYS A 1 339 ? -32.308 -45.287 -2.144 1.00 55.09 339 LYS A C 1
ATOM 2598 O O . LYS A 1 339 ? -31.860 -46.386 -1.826 1.00 55.09 339 LYS A O 1
ATOM 2603 N N . GLY A 1 340 ? -33.549 -45.097 -2.586 1.00 50.38 340 GLY A N 1
ATOM 2604 C CA . GLY A 1 340 ? -34.607 -46.103 -2.501 1.00 50.38 340 GLY A CA 1
ATOM 2605 C C . GLY A 1 340 ? -34.191 -47.509 -2.952 1.00 50.38 340 GLY A C 1
ATOM 2606 O O . GLY A 1 340 ? -33.678 -47.710 -4.055 1.00 50.38 340 GLY A O 1
ATOM 2607 N N . LEU A 1 341 ? -34.479 -48.508 -2.110 1.00 36.00 341 LEU A N 1
ATOM 2608 C CA . LEU A 1 341 ? -34.688 -49.871 -2.587 1.00 36.00 341 LEU A CA 1
ATOM 2609 C C . LEU A 1 341 ? -35.915 -49.841 -3.503 1.00 36.00 341 LEU A C 1
ATOM 2611 O O . LEU A 1 341 ? -37.006 -49.475 -3.067 1.00 36.00 341 LEU A O 1
ATOM 2615 N N . LYS A 1 342 ? -35.757 -50.267 -4.762 1.00 34.66 342 LYS A N 1
ATOM 2616 C CA . LYS A 1 342 ? -36.886 -50.573 -5.650 1.00 34.66 342 LYS A CA 1
ATOM 2617 C C . LYS A 1 342 ? -37.900 -51.417 -4.871 1.00 34.66 342 LYS A C 1
ATOM 2619 O O . LYS A 1 342 ? -37.595 -52.561 -4.529 1.00 34.66 342 LYS A O 1
ATOM 2624 N N . ARG A 1 343 ? -39.104 -50.883 -4.632 1.00 33.25 343 ARG A N 1
ATOM 2625 C CA . ARG A 1 343 ? -40.280 -51.672 -4.240 1.00 33.25 343 ARG A CA 1
ATOM 2626 C C . ARG A 1 343 ? -40.371 -52.860 -5.204 1.00 33.25 343 ARG A C 1
ATOM 2628 O O . ARG A 1 343 ? -40.742 -52.693 -6.367 1.00 33.25 343 ARG A O 1
ATOM 2635 N N . LYS A 1 344 ? -39.985 -54.061 -4.749 1.00 28.61 344 LYS A N 1
ATOM 2636 C CA . LYS A 1 344 ? -40.270 -55.309 -5.462 1.00 28.61 344 LYS A CA 1
ATOM 2637 C C . LYS A 1 344 ? -41.783 -55.375 -5.587 1.00 28.61 344 LYS A C 1
ATOM 2639 O O . LYS A 1 344 ? -42.502 -55.483 -4.602 1.00 28.61 344 LYS A O 1
ATOM 2644 N N . SER A 1 345 ? -42.228 -55.241 -6.825 1.00 31.25 345 SER A N 1
ATOM 2645 C CA . SER A 1 345 ? -43.606 -55.311 -7.268 1.00 31.25 345 SER A CA 1
ATOM 2646 C C . SER A 1 345 ? -44.424 -56.342 -6.488 1.00 31.25 345 SER A C 1
ATOM 2648 O O . SER A 1 345 ? -44.111 -57.537 -6.523 1.00 31.25 345 SER A O 1
ATOM 2650 N N . ALA A 1 346 ? -45.540 -55.897 -5.915 1.00 34.19 346 ALA A N 1
ATOM 2651 C CA . ALA A 1 346 ? -46.726 -56.716 -5.716 1.00 34.19 346 ALA A CA 1
ATOM 2652 C C . ALA A 1 346 ? -47.239 -57.184 -7.095 1.00 34.19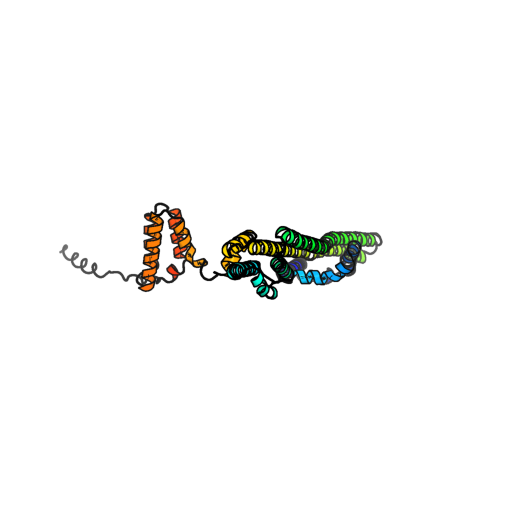 346 ALA A C 1
ATOM 2654 O O . ALA A 1 346 ? -48.207 -56.678 -7.650 1.00 34.19 346 ALA A O 1
ATOM 2655 N N . LYS A 1 347 ? -46.532 -58.148 -7.692 1.00 34.09 347 LYS A N 1
ATOM 2656 C CA . LYS A 1 347 ? -46.927 -58.892 -8.894 1.00 34.09 347 LYS A CA 1
ATOM 2657 C C . LYS A 1 347 ? -47.127 -60.355 -8.497 1.00 34.09 347 LYS A C 1
ATOM 2659 O O . LYS A 1 347 ? -46.571 -61.268 -9.091 1.00 34.09 347 LYS A O 1
ATOM 2664 N N . LYS A 1 348 ? -47.924 -60.562 -7.445 1.00 35.31 348 LYS A N 1
ATOM 2665 C CA . LYS A 1 348 ? -48.437 -61.863 -6.991 1.00 35.31 348 LYS A CA 1
ATOM 2666 C C . LYS A 1 348 ? -49.918 -61.745 -6.577 1.00 35.31 348 LYS A C 1
ATOM 2668 O O . LYS A 1 348 ? -50.308 -62.192 -5.517 1.00 35.31 348 LYS A O 1
ATOM 2673 N N . SER A 1 349 ? -50.765 -61.134 -7.414 1.00 37.88 349 SER A N 1
ATOM 2674 C CA . SER A 1 349 ? -52.227 -61.379 -7.350 1.00 37.88 349 SER A CA 1
ATOM 2675 C C . SER A 1 349 ? -52.998 -61.189 -8.671 1.00 37.88 349 SER A C 1
ATOM 2677 O O . SER A 1 349 ? -54.223 -61.230 -8.682 1.00 37.88 349 SER A O 1
ATOM 2679 N N . LYS A 1 350 ? -52.319 -61.059 -9.825 1.00 37.31 350 LYS A N 1
ATOM 2680 C CA . LYS A 1 350 ? -52.981 -61.021 -11.154 1.00 37.31 350 LYS A CA 1
ATOM 2681 C C . LYS A 1 350 ? -52.498 -62.068 -12.167 1.00 37.31 350 LYS A C 1
ATOM 2683 O O . LYS A 1 350 ? -52.924 -62.040 -13.314 1.00 37.31 350 LYS A O 1
ATOM 2688 N N . LYS A 1 351 ? -51.671 -63.039 -11.749 1.00 36.94 351 LYS A N 1
ATOM 2689 C CA . LYS A 1 351 ? -51.273 -64.196 -12.587 1.00 36.94 351 LYS A CA 1
ATOM 2690 C C . LYS A 1 351 ? -52.011 -65.505 -12.251 1.00 36.94 351 LYS A C 1
ATOM 2692 O O . LYS A 1 351 ? -51.714 -66.522 -12.858 1.00 36.94 351 LYS A O 1
ATOM 2697 N N . SER A 1 352 ? -52.998 -65.455 -11.345 1.00 40.09 352 SER A N 1
ATOM 2698 C CA . SER A 1 352 ? -53.903 -66.574 -11.009 1.00 40.09 352 SER A CA 1
ATOM 2699 C C . SER A 1 352 ? -55.368 -66.339 -11.426 1.00 40.09 352 SER A C 1
ATOM 2701 O O . SER A 1 352 ? -56.210 -67.187 -11.172 1.00 40.09 352 SER A O 1
ATOM 2703 N N . LYS A 1 353 ? -55.694 -65.211 -12.080 1.00 42.69 353 LYS A N 1
ATOM 2704 C CA . LYS A 1 353 ? -57.044 -64.918 -12.617 1.00 42.69 353 LYS A CA 1
ATOM 2705 C C . LYS A 1 353 ? -57.068 -64.667 -14.135 1.00 42.69 353 LYS A C 1
ATOM 2707 O O . LYS A 1 353 ? -58.016 -64.111 -14.662 1.00 42.69 353 LYS A O 1
ATOM 2712 N N . ARG A 1 354 ? -56.013 -65.075 -14.850 1.00 41.75 354 ARG A N 1
ATOM 2713 C CA . ARG A 1 354 ? -55.937 -65.026 -16.327 1.00 41.75 354 ARG A CA 1
ATOM 2714 C C . ARG A 1 354 ? -55.516 -66.360 -16.964 1.00 41.75 354 ARG A C 1
ATOM 2716 O O . ARG A 1 354 ? -55.119 -66.391 -18.117 1.00 41.75 354 ARG A O 1
ATOM 2723 N N . LYS A 1 355 ? -55.600 -67.453 -16.196 1.00 42.56 355 LYS A N 1
ATOM 2724 C CA . LYS A 1 355 ? -55.418 -68.842 -16.659 1.00 42.56 355 LYS A CA 1
ATOM 2725 C C . LYS A 1 355 ? -56.665 -69.719 -16.425 1.00 42.56 355 LYS A C 1
ATOM 2727 O O . LYS A 1 355 ? -56.559 -70.931 -16.458 1.00 42.56 355 LYS A O 1
ATOM 2732 N N . ALA A 1 356 ? -57.821 -69.095 -16.187 1.00 46.94 356 ALA A N 1
ATOM 2733 C CA . ALA A 1 356 ? -59.116 -69.765 -16.009 1.00 46.94 356 ALA A CA 1
ATOM 2734 C C . ALA A 1 356 ? -60.238 -69.082 -16.824 1.00 46.94 356 ALA A C 1
ATOM 2736 O O . ALA A 1 356 ? -61.378 -69.051 -16.393 1.00 46.94 356 ALA A O 1
ATOM 2737 N N . ALA A 1 357 ? -59.897 -68.447 -17.951 1.00 48.78 357 ALA A N 1
ATOM 2738 C CA . ALA A 1 357 ? -60.873 -67.797 -18.839 1.00 48.78 357 ALA A CA 1
ATOM 2739 C C . ALA A 1 357 ? -60.383 -67.752 -20.302 1.00 48.78 357 ALA A C 1
ATOM 2741 O O . ALA A 1 357 ? -60.557 -66.744 -20.976 1.00 48.78 357 ALA A O 1
ATOM 2742 N N . VAL A 1 358 ? -59.669 -68.802 -20.731 1.00 51.41 358 VAL A N 1
ATOM 2743 C CA . VAL A 1 358 ? -59.372 -69.138 -22.141 1.00 51.41 358 VAL A CA 1
ATOM 2744 C C . VAL A 1 358 ? -59.215 -70.665 -22.202 1.00 51.41 358 VAL A C 1
ATOM 2746 O O . VAL A 1 358 ? -58.106 -71.183 -22.316 1.00 51.41 358 VAL A O 1
ATOM 2749 N N . ALA A 1 359 ? -60.311 -71.363 -21.918 1.00 50.12 359 ALA A N 1
ATOM 2750 C CA . ALA A 1 359 ? -60.531 -72.791 -22.146 1.00 50.12 359 ALA A CA 1
ATOM 2751 C C . ALA A 1 359 ? -62.027 -73.039 -21.901 1.00 50.12 359 ALA A C 1
ATOM 2753 O O . ALA A 1 359 ? -62.391 -73.592 -20.875 1.00 50.12 359 ALA A O 1
ATOM 2754 N N . ASP A 1 360 ? -62.843 -72.424 -22.751 1.00 49.09 360 ASP A N 1
ATOM 2755 C CA . ASP A 1 360 ? -64.227 -72.752 -23.106 1.00 49.09 360 ASP A CA 1
ATOM 2756 C C . ASP A 1 360 ? -64.551 -71.805 -24.279 1.00 49.09 360 ASP A C 1
ATOM 2758 O O . ASP A 1 360 ? -64.161 -70.636 -24.226 1.00 49.09 360 ASP A O 1
ATOM 2762 N N . ASP A 1 361 ? -65.176 -72.344 -25.325 1.00 42.31 361 ASP A N 1
ATOM 2763 C CA . ASP A 1 361 ? -65.361 -71.812 -26.692 1.00 42.31 361 ASP A CA 1
ATOM 2764 C C . ASP A 1 361 ? -64.195 -72.092 -27.669 1.00 42.31 361 ASP A C 1
ATOM 2766 O O . ASP A 1 361 ? -63.397 -71.214 -27.994 1.00 42.31 361 ASP A O 1
ATOM 2770 N N . ASP A 1 362 ? -64.040 -73.361 -28.070 1.00 42.38 362 ASP A N 1
ATOM 2771 C CA . ASP A 1 362 ? -64.273 -73.814 -29.460 1.00 42.38 362 ASP A CA 1
ATOM 2772 C C . ASP A 1 362 ? -63.933 -75.323 -29.600 1.00 42.38 362 ASP A C 1
ATOM 2774 O O . ASP A 1 362 ? -62.783 -75.721 -29.414 1.00 42.38 362 ASP A O 1
ATOM 2778 N N . GLU A 1 363 ? -64.973 -76.103 -29.943 1.00 38.53 363 GLU A N 1
ATOM 2779 C CA . GLU A 1 363 ? -65.079 -77.560 -30.241 1.00 38.53 363 GLU A CA 1
ATOM 2780 C C . GLU A 1 363 ? -64.911 -78.610 -29.124 1.00 38.53 363 GLU A C 1
ATOM 2782 O O . GLU A 1 363 ? -63.783 -78.892 -28.658 1.00 38.53 363 GLU A O 1
#

Secondary structure (DSSP, 8-state):
-HHHHHHHHHHHHHHHHHHHHHTT---GGGG--HHHHIIIIIHHHHHHHHHS-HHHHHTHHHHHHHHHSPPSS-HHHHHHHHHHHHHHHHHH-GGGGGGGSTT-SSHHHHHHHHHHHTT--HHHHHHHHHHHHHHHHHHHHHHHHHHHHHHHHHHHHHHHHHHHHHHHHHT-TT-HHHHHHHHHHHHHHHHHHHHHIIIIIHHHHHHHHHHHHHHHHHHHHHHHHHHHHHTT--HHHHHHHHHHTS-HHHHHHHHHHTTTTTTTS-HHHHHHTTS-HHHHHHHHHHHHHHHHHHHH----HHHHHHHHHHHHHH-S-HHHHHHHHHHHHHSHHHHHSPPPP------SSSSSSSSSSSSSS--

Sequence (363 aa):
MSIIIGIIGGFLSLVGGIYITEGSHFNIFAYWDLSAFVIVVVGTLFASMAMYSMIDIIMIPIFFLQCILPLPYKEGDIVDSFQRMADKVKGSGIPSLTSEIPSAFDDYMRRGVKLVISGTDSHAIKEIMHDEIEKMNKRHKQKLGIFNEMAGVSPTMGMIGTILALVLVLGNLEDTSKLGSSIAVALIATLYGVAVANLFFVPVAKKLDVKNEREILMKQMILEGLLAVQAGESSFLVGQRLKACVSEGLRSRIEGGKGSSKKKNDKHIEIATYMNAIDQEKAMAFLAEVKKSLETRDLGQDDAKNMLGELINEAEDKVIMKDFANEFMKSKASKKLPKGLKRKSAKKSKKSKRKAAVADDDE

Radius of gyration: 35.77 Å; chains: 1; bounding box: 94×93×80 Å